Protein AF-A0A4Q4BTR7-F1 (afdb_monomer)

Radius of gyration: 21.04 Å; Cα contacts (8 Å, |Δi|>4): 379; chains: 1; bounding box: 42×64×50 Å

Nearest PDB structures (foldseek):
  7rhz-assembly1_B  TM=3.046E-01  e=3.857E+00  Punavirus P1
  2crx-assembly1_A-2  TM=2.991E-01  e=9.888E+00  Punavirus P1
  1pvq-assembly1_B-2  TM=2.287E-01  e=9.410E+00  Punavirus P1
  1pvr-assembly1_B-2  TM=1.768E-01  e=5.733E+00  Punavirus P1

Solvent-accessible surface area (backbone atoms only — not comparable to full-atom values): 15551 Å² total; per-residue (Å²): 134,84,68,54,57,69,52,47,48,49,51,56,72,68,44,83,88,54,55,86,41,67,66,56,50,34,61,45,65,26,43,19,54,40,12,67,51,55,74,67,55,58,86,94,55,86,78,44,72,78,36,70,79,35,52,77,84,46,85,62,68,42,81,38,34,46,47,57,45,37,63,44,49,78,64,52,83,46,36,66,43,31,44,40,44,49,52,54,47,40,31,32,76,26,35,86,41,66,69,46,44,53,49,62,52,49,26,68,74,34,97,55,40,38,58,29,44,30,53,52,47,50,40,37,70,71,67,48,52,59,48,57,54,48,40,22,37,72,76,43,91,37,49,45,56,70,58,47,60,53,54,50,24,44,52,47,19,53,58,34,43,87,50,75,94,60,101,52,69,62,40,54,62,51,39,43,37,34,23,33,14,52,45,44,74,59,66,82,72,51,46,64,57,51,45,51,49,33,52,51,33,43,54,38,10,63,77,68,74,52,57,42,63,31,41,44,51,30,35,40,71,47,53,37,81,55,55,60,29,70,67,78,92,79,80,85,86,79,86,80,80,87,70,52,68,68,60,53,54,50,49,47,54,50,11,57,77,68,77,42,53,55,67,63,38,52,52,48,55,54,50,55,52,68,76,48,73,80,131

Secondary structure (DSSP, 8-state):
----HHHHHHHHHHSTT---SHHHHHT-EEEE-HHHHHTTPPTTSPPPHHHHTPPTT----EEEEHHHHHHHHTT--SHHHHHHHHHHHHHHHTTT-HHHHHHHHGGGGSTTHHHHHHHHHHHHHTT--HHHHHHHHHHSTT--TT--HHHHHHHHHHHHTTSPP-SSPPP----HHHHHHTT--SS---HHHHHHHHHHHHHHHHHHTS-HHHHHHHHHHHTTSS-SS--SS-----------HHHHHHHHHHHHHTT--HHHHHHHHHHHHHHS---

Mean predicted aligned error: 10.92 Å

Sequence (279 aa):
MTTNVEEIVAAIRGGKGLPWSDEKVYEQKEHFFPATWRAKWPEGTPLAPYLRSAEAGSPARRDVTRREIFNAAEKVATPEDALDLYVLMCGWGAGFQGLTSYRCQRPLSDPGITTKLFDSYQAIRGGADPVDVYRDLQSGGFKIKYFGPAFFTKWIYFLGYELPDTTHPKPLILDSRVATTLGWKSWGWTPEEYRQYLCLAAEVAERLGVEPHVVEHALYALRGDVVIDEPEAGLRSIVVNGVPEEVRTQLERQAAAHGRTFEDYVLKVLIDATEQPSR

Foldseek 3Di:
DPQDLVLLLVLLVPDPPAQFAPVVQQADKFKFQLLLCLVPQDPPQDDAPVSVPHDHPDPDIDIAGLNNLLVLLVVDDFLNSLVNSLNSLQRGVQGPDPVSNVLSNVLSPFPCQSVLSVVLLCCQLVPHALLVSLQCCVPNDSPGPSCFNQSSLSSSQSRHQPPPDHPYQRREGDAQQLQLQQVHDRGDDHSVSSSVLSVSLCVSCVVSVHDSRSSRRSSNVCSNVHRRCNPPPDDDDDDDPDDPPVNLVVLCVVCVVVVHDSVVSVVVVVVVCVVDPDD

Structure (mmCIF, N/CA/C/O backbone):
data_AF-A0A4Q4BTR7-F1
#
_entry.id   AF-A0A4Q4BTR7-F1
#
loop_
_atom_site.group_PDB
_atom_site.id
_atom_site.type_symbol
_atom_site.label_atom_id
_atom_site.label_alt_id
_atom_site.label_comp_id
_atom_site.label_asym_id
_atom_site.label_entity_id
_atom_site.label_seq_id
_atom_site.pdbx_PDB_ins_code
_atom_site.Cartn_x
_atom_site.Cartn_y
_atom_site.Cartn_z
_atom_site.occupancy
_atom_site.B_iso_or_equiv
_atom_site.auth_seq_id
_atom_site.auth_comp_id
_atom_site.auth_asym_id
_atom_site.auth_atom_id
_atom_site.pdbx_PDB_model_num
ATOM 1 N N . MET A 1 1 ? 1.131 9.291 -21.648 1.00 45.88 1 MET A N 1
ATOM 2 C CA . MET A 1 1 ? 2.547 8.890 -21.589 1.00 45.88 1 MET A CA 1
ATOM 3 C C . MET A 1 1 ? 2.550 7.377 -21.570 1.00 45.88 1 MET A C 1
ATOM 5 O O . MET A 1 1 ? 1.870 6.802 -20.731 1.00 45.88 1 MET A O 1
ATOM 9 N N . THR A 1 2 ? 3.134 6.747 -22.583 1.00 53.97 2 THR A N 1
ATOM 10 C CA . THR A 1 2 ? 3.293 5.289 -22.649 1.00 53.97 2 THR A CA 1
ATOM 11 C C . THR A 1 2 ? 4.676 4.976 -22.114 1.00 53.97 2 THR A C 1
ATOM 13 O O . THR A 1 2 ? 5.642 5.044 -22.868 1.00 53.97 2 THR A O 1
ATOM 16 N N . THR A 1 3 ? 4.765 4.680 -20.820 1.00 68.12 3 THR A N 1
ATOM 17 C CA . THR A 1 3 ? 6.016 4.254 -20.194 1.00 68.12 3 THR A CA 1
ATOM 18 C C . THR A 1 3 ? 6.493 2.959 -20.854 1.00 68.12 3 THR A C 1
ATOM 20 O O . THR A 1 3 ? 5.732 1.995 -20.961 1.00 68.12 3 THR A O 1
ATOM 23 N N . ASN A 1 4 ? 7.734 2.946 -21.338 1.00 83.00 4 ASN A N 1
ATOM 24 C CA . ASN A 1 4 ? 8.277 1.857 -22.143 1.00 83.00 4 ASN A CA 1
ATOM 25 C C . ASN A 1 4 ? 8.730 0.678 -21.261 1.00 83.00 4 ASN A C 1
ATOM 27 O O . ASN A 1 4 ? 9.663 0.797 -20.467 1.00 83.00 4 ASN A O 1
ATOM 31 N N . VAL A 1 5 ? 8.089 -0.483 -21.426 1.00 89.62 5 VAL A N 1
ATOM 32 C CA . VAL A 1 5 ? 8.389 -1.729 -20.692 1.00 89.62 5 VAL A CA 1
ATOM 33 C C . VAL A 1 5 ? 9.867 -2.115 -20.793 1.00 89.62 5 VAL A C 1
ATOM 35 O O . VAL A 1 5 ? 10.467 -2.505 -19.792 1.00 89.62 5 VAL A O 1
ATOM 38 N N . GLU A 1 6 ? 10.479 -1.967 -21.970 1.00 89.38 6 GLU A N 1
ATOM 39 C CA . GLU A 1 6 ? 11.879 -2.352 -22.188 1.00 89.38 6 GLU A CA 1
ATOM 40 C C . GLU A 1 6 ? 12.854 -1.463 -21.406 1.00 89.38 6 GLU A C 1
ATOM 42 O O . GLU A 1 6 ? 13.869 -1.943 -20.896 1.00 89.38 6 GLU A O 1
ATOM 47 N N . GLU A 1 7 ? 12.530 -0.180 -21.241 1.00 89.56 7 GLU A N 1
ATOM 48 C CA . GLU A 1 7 ? 13.338 0.743 -20.441 1.00 89.56 7 GLU A CA 1
ATOM 49 C C . GLU A 1 7 ? 13.243 0.404 -18.950 1.00 89.56 7 GLU A C 1
ATOM 51 O O . GLU A 1 7 ? 14.261 0.415 -18.254 1.00 89.56 7 GLU A O 1
ATOM 56 N N . ILE A 1 8 ? 12.062 -0.006 -18.468 1.00 90.88 8 ILE A N 1
ATOM 57 C CA . ILE A 1 8 ? 11.901 -0.486 -17.088 1.00 90.88 8 ILE A CA 1
ATOM 58 C C . ILE A 1 8 ? 12.715 -1.759 -16.860 1.00 90.88 8 ILE A C 1
ATOM 60 O O . ILE A 1 8 ? 13.455 -1.863 -15.879 1.00 90.88 8 ILE A O 1
ATOM 64 N N . VAL A 1 9 ? 12.612 -2.724 -17.775 1.00 92.06 9 VAL A N 1
ATOM 65 C CA . VAL A 1 9 ? 13.374 -3.977 -17.721 1.00 92.06 9 VAL A CA 1
ATOM 66 C C . VAL A 1 9 ? 14.877 -3.690 -17.691 1.00 92.06 9 VAL A C 1
ATOM 68 O O . VAL A 1 9 ? 15.600 -4.276 -16.880 1.00 92.06 9 VAL A O 1
ATOM 71 N N . ALA A 1 10 ? 15.357 -2.773 -18.535 1.00 90.31 10 ALA A N 1
ATOM 72 C CA . ALA A 1 10 ? 16.758 -2.368 -18.564 1.00 90.31 10 ALA A CA 1
ATOM 73 C C . ALA A 1 10 ? 17.194 -1.692 -17.252 1.00 90.31 10 ALA A C 1
ATOM 75 O O . ALA A 1 10 ? 18.241 -2.052 -16.707 1.00 90.31 10 ALA A O 1
ATOM 76 N N . ALA A 1 11 ? 16.385 -0.777 -16.710 1.00 88.69 11 ALA A N 1
ATOM 77 C CA . ALA A 1 11 ? 16.659 -0.096 -15.444 1.00 88.69 11 ALA A CA 1
ATOM 78 C C . ALA A 1 11 ? 16.753 -1.084 -14.270 1.00 88.69 11 ALA A C 1
ATOM 80 O O . ALA A 1 11 ? 17.709 -1.039 -13.491 1.00 88.69 11 ALA A O 1
ATOM 81 N N . ILE A 1 12 ? 15.814 -2.032 -14.177 1.00 90.31 12 ILE A N 1
ATOM 82 C CA . ILE A 1 12 ? 15.818 -3.066 -13.136 1.00 90.31 12 ILE A CA 1
ATOM 83 C C . ILE A 1 12 ? 17.019 -4.010 -13.311 1.00 90.31 12 ILE A C 1
ATOM 85 O O . ILE A 1 12 ? 17.720 -4.295 -12.345 1.00 90.31 12 ILE A O 1
ATOM 89 N N . ARG A 1 13 ? 17.354 -4.450 -14.530 1.00 89.56 13 ARG A N 1
ATOM 90 C CA . ARG A 1 13 ? 18.559 -5.278 -14.761 1.00 89.56 13 ARG A CA 1
ATOM 91 C C . ARG A 1 13 ? 19.862 -4.549 -14.427 1.00 89.56 13 ARG A C 1
ATOM 93 O O . ARG A 1 13 ? 20.809 -5.179 -13.960 1.00 89.56 13 ARG A O 1
ATOM 100 N N . GLY A 1 14 ? 19.916 -3.239 -14.667 1.00 85.06 14 GLY A N 1
ATOM 101 C CA . GLY A 1 14 ? 21.076 -2.399 -14.366 1.00 85.06 14 GLY A CA 1
ATOM 102 C C . GLY A 1 14 ? 21.262 -2.097 -12.875 1.00 85.06 14 GLY A C 1
ATOM 103 O O . GLY A 1 14 ? 22.377 -1.787 -12.445 1.00 85.06 14 GLY A O 1
ATOM 104 N N . GLY A 1 15 ? 20.201 -2.204 -12.070 1.00 79.75 15 GLY A N 1
ATOM 105 C CA . GLY A 1 15 ? 20.239 -1.924 -10.639 1.00 79.75 15 GLY A CA 1
ATOM 106 C C . GLY A 1 15 ? 21.017 -2.977 -9.844 1.00 79.75 15 GLY A C 1
ATOM 107 O O . GLY A 1 15 ? 20.611 -4.133 -9.708 1.00 79.75 15 GLY A O 1
ATOM 108 N N . LYS A 1 16 ? 22.147 -2.575 -9.254 1.00 69.19 16 LYS A N 1
ATOM 109 C CA . LYS A 1 16 ? 22.949 -3.460 -8.396 1.00 69.19 16 LYS A CA 1
ATOM 110 C C . LYS A 1 16 ? 22.228 -3.738 -7.076 1.00 69.19 16 LYS A C 1
ATOM 112 O O . LYS A 1 16 ? 21.853 -2.815 -6.365 1.00 69.19 16 LYS A O 1
ATOM 117 N N . GLY A 1 17 ? 22.117 -5.015 -6.708 1.00 65.31 17 GLY A N 1
ATOM 118 C CA . GLY A 1 17 ? 21.614 -5.421 -5.390 1.00 65.31 17 GLY A CA 1
ATOM 119 C C . GLY A 1 17 ? 20.102 -5.279 -5.199 1.00 65.31 17 GLY A C 1
ATOM 120 O O . GLY A 1 17 ? 19.641 -5.356 -4.060 1.00 65.31 17 GLY A O 1
ATOM 121 N N . LEU A 1 18 ? 19.340 -5.107 -6.284 1.00 71.81 18 LEU A N 1
ATOM 122 C CA . LEU A 1 18 ? 17.882 -5.08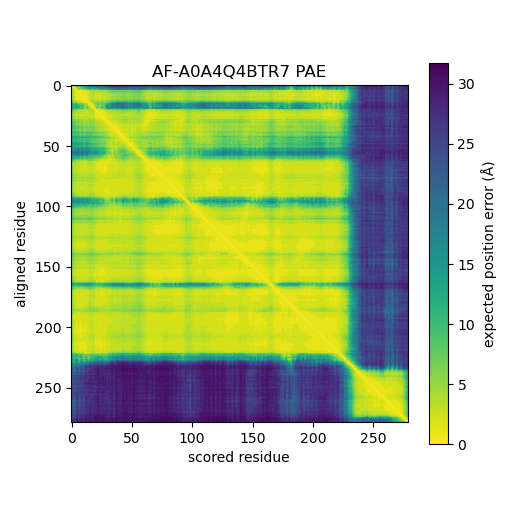1 -6.230 1.00 71.81 18 LEU A CA 1
ATOM 123 C C . LEU A 1 18 ? 17.305 -6.399 -5.669 1.00 71.81 18 LEU A C 1
ATOM 125 O O . LEU A 1 18 ? 17.960 -7.451 -5.698 1.00 71.81 18 LEU A O 1
ATOM 129 N N . PRO A 1 19 ? 16.104 -6.354 -5.077 1.00 68.75 19 PRO A N 1
ATOM 130 C CA . PRO A 1 19 ? 15.389 -7.553 -4.665 1.00 68.75 19 PRO A CA 1
ATOM 131 C C . PRO A 1 19 ? 15.011 -8.358 -5.915 1.00 68.75 19 PRO A C 1
ATOM 133 O O . PRO A 1 19 ? 14.358 -7.835 -6.806 1.00 68.75 19 PRO A O 1
ATOM 136 N N . TRP A 1 20 ? 15.442 -9.619 -5.977 1.00 81.62 20 TRP A N 1
ATOM 137 C CA . TRP A 1 20 ? 15.199 -10.527 -7.112 1.00 81.62 20 TRP A CA 1
ATOM 138 C C . TRP A 1 20 ? 14.388 -11.767 -6.715 1.00 81.62 20 TRP A C 1
ATOM 140 O O . TRP A 1 20 ? 14.316 -12.726 -7.473 1.00 81.62 20 TRP A O 1
ATOM 150 N N . SER A 1 21 ? 13.842 -11.794 -5.500 1.00 88.69 21 SER A N 1
ATOM 151 C CA . SER A 1 21 ? 13.080 -12.934 -5.000 1.00 88.69 21 SER A CA 1
ATOM 152 C C . SER A 1 21 ? 11.953 -12.482 -4.092 1.00 88.69 21 SER A C 1
ATOM 154 O O . SER A 1 21 ? 12.093 -11.481 -3.382 1.00 88.69 21 SER A O 1
ATOM 156 N N . ASP A 1 22 ? 10.888 -13.277 -4.060 1.00 93.06 22 ASP A N 1
ATOM 157 C CA . ASP A 1 22 ? 9.742 -13.058 -3.179 1.00 93.06 22 ASP A CA 1
ATOM 158 C C . ASP A 1 22 ? 10.177 -12.978 -1.721 1.00 93.06 22 ASP A C 1
ATOM 160 O O . ASP A 1 22 ? 9.765 -12.087 -0.987 1.00 93.06 22 ASP A O 1
ATOM 164 N N . GLU A 1 23 ? 11.108 -13.844 -1.310 1.00 94.12 23 GLU A N 1
ATOM 165 C CA . GLU A 1 23 ? 11.617 -13.860 0.062 1.00 94.12 23 GLU A CA 1
ATOM 166 C C . GLU A 1 23 ? 12.178 -12.493 0.479 1.00 94.12 23 GLU A C 1
ATOM 168 O O . GLU A 1 23 ? 11.828 -11.970 1.534 1.00 94.12 23 GLU A O 1
ATOM 173 N N . LYS A 1 24 ? 12.961 -11.840 -0.390 1.00 91.62 24 LYS A N 1
ATOM 174 C CA . LYS A 1 24 ? 13.495 -10.501 -0.101 1.00 91.62 24 LYS A CA 1
ATOM 175 C C . LYS A 1 24 ? 12.408 -9.434 -0.036 1.00 91.62 24 LYS A C 1
ATOM 177 O O . LYS A 1 24 ? 12.557 -8.456 0.696 1.00 91.62 24 LYS A O 1
ATOM 182 N N . VAL A 1 25 ? 11.350 -9.576 -0.832 1.00 95.31 25 VAL A N 1
ATOM 183 C CA . VAL A 1 25 ? 10.186 -8.686 -0.785 1.00 95.31 25 VAL A CA 1
ATOM 184 C C . VAL A 1 25 ? 9.464 -8.876 0.549 1.00 95.31 25 VAL A C 1
ATOM 186 O O . VAL A 1 25 ? 9.232 -7.894 1.253 1.00 95.31 25 VAL A O 1
ATOM 189 N N . TYR A 1 26 ? 9.185 -10.116 0.945 1.00 96.44 26 TYR A N 1
ATOM 190 C CA . TYR A 1 26 ? 8.518 -10.462 2.200 1.00 96.44 26 TYR A CA 1
ATOM 191 C C . TYR A 1 26 ? 9.291 -10.036 3.452 1.00 96.44 26 TYR A C 1
ATOM 193 O O . TYR A 1 26 ? 8.684 -9.609 4.441 1.00 96.44 26 TYR A O 1
ATOM 201 N N . GLU A 1 27 ? 10.618 -10.114 3.408 1.00 94.62 27 GLU A N 1
ATOM 202 C CA . GLU A 1 27 ? 11.514 -9.689 4.484 1.00 94.62 27 GLU A CA 1
ATOM 203 C C . GLU A 1 27 ? 11.746 -8.172 4.529 1.00 94.62 27 GLU A C 1
ATOM 205 O O . GLU A 1 27 ? 12.408 -7.692 5.456 1.00 94.62 27 GLU A O 1
ATOM 210 N N . GLN A 1 28 ? 11.201 -7.391 3.580 1.00 92.44 28 GLN A N 1
ATOM 211 C CA . GLN A 1 28 ? 11.331 -5.936 3.622 1.00 92.44 28 GLN A CA 1
ATOM 212 C C . GLN A 1 28 ? 10.773 -5.406 4.944 1.00 92.44 28 GLN A C 1
ATOM 214 O O . GLN A 1 28 ? 9.569 -5.470 5.218 1.00 92.44 28 GLN A O 1
ATOM 219 N N . LYS A 1 29 ? 11.680 -4.841 5.741 1.00 91.00 29 LYS A N 1
ATOM 220 C CA . LYS A 1 29 ? 11.407 -4.346 7.083 1.00 91.00 29 LYS A CA 1
ATOM 221 C C . LYS A 1 29 ? 11.438 -2.833 7.154 1.00 91.00 29 LYS A C 1
ATOM 223 O O . LYS A 1 29 ? 12.274 -2.194 6.519 1.00 91.00 29 LYS A O 1
ATOM 228 N N . GLU A 1 30 ? 10.582 -2.292 8.002 1.00 89.94 30 GLU A N 1
ATOM 229 C CA . GLU A 1 30 ? 10.564 -0.878 8.363 1.00 89.94 30 GLU A CA 1
ATOM 230 C C . GLU A 1 30 ? 10.402 -0.735 9.881 1.00 89.94 30 GLU A C 1
ATOM 232 O O . GLU A 1 30 ? 9.930 -1.646 10.572 1.00 89.94 30 GLU A O 1
ATOM 237 N N . HIS A 1 31 ? 10.836 0.408 10.411 1.00 87.44 31 HIS A N 1
ATOM 238 C CA . HIS A 1 31 ? 10.776 0.691 11.843 1.00 87.44 31 HIS A CA 1
ATOM 239 C C . HIS A 1 31 ? 9.450 1.345 12.221 1.00 87.44 31 HIS A C 1
ATOM 241 O O . HIS A 1 31 ? 9.136 2.446 11.772 1.00 87.44 31 HIS A O 1
ATOM 247 N N . PHE A 1 32 ? 8.733 0.706 13.135 1.00 86.25 32 PHE A N 1
ATOM 248 C CA . PHE A 1 32 ? 7.513 1.205 13.744 1.00 86.25 32 PHE A CA 1
ATOM 249 C C . PHE A 1 32 ? 7.781 1.699 15.170 1.00 86.25 32 PHE A C 1
ATOM 251 O O . PHE A 1 32 ? 8.524 1.073 15.926 1.00 86.25 32 PHE A O 1
ATOM 258 N N . PHE A 1 33 ? 7.141 2.801 15.567 1.00 87.12 33 PHE A N 1
ATOM 259 C CA . PHE A 1 33 ? 7.258 3.396 16.904 1.00 87.12 33 PHE A CA 1
ATOM 260 C C . PHE A 1 33 ? 5.893 3.392 17.620 1.00 87.12 33 PHE A C 1
ATOM 262 O O . PHE A 1 33 ? 5.159 4.387 17.562 1.00 87.12 33 PHE A O 1
ATOM 269 N N . PRO A 1 34 ? 5.531 2.287 18.305 1.00 87.94 34 PRO A N 1
ATOM 270 C CA . PRO A 1 34 ? 4.233 2.123 18.966 1.00 87.94 34 PRO A CA 1
ATOM 271 C C . PRO A 1 34 ? 3.881 3.236 19.965 1.00 87.94 34 PRO A C 1
ATOM 273 O O . PRO A 1 34 ? 2.741 3.700 20.012 1.00 87.94 34 PRO A O 1
ATOM 276 N N . ALA A 1 35 ? 4.859 3.714 20.741 1.00 85.69 35 ALA A N 1
ATOM 277 C CA . ALA A 1 35 ? 4.644 4.745 21.757 1.00 85.69 35 ALA A CA 1
ATOM 278 C C . ALA A 1 35 ? 4.133 6.067 21.156 1.00 85.69 35 ALA A C 1
ATOM 280 O O . ALA A 1 35 ? 3.267 6.726 21.734 1.00 85.69 35 ALA A O 1
ATOM 281 N N . THR A 1 36 ? 4.623 6.434 19.965 1.00 83.88 36 THR A N 1
ATOM 282 C CA . THR A 1 36 ? 4.202 7.646 19.247 1.00 83.88 36 THR A CA 1
ATOM 283 C C . THR A 1 36 ? 2.751 7.564 18.782 1.00 83.88 36 THR A C 1
ATOM 285 O O . THR A 1 36 ? 2.056 8.577 18.764 1.00 83.88 36 THR A O 1
ATOM 288 N N . TRP A 1 37 ? 2.288 6.369 18.416 1.00 87.44 37 TRP A N 1
ATOM 289 C CA . TRP A 1 37 ? 0.897 6.127 18.039 1.00 87.44 37 TRP A CA 1
ATOM 290 C C . TRP A 1 37 ? -0.023 6.151 19.252 1.00 87.44 37 TRP A C 1
ATOM 292 O O . TRP A 1 37 ? -1.045 6.832 19.231 1.00 87.44 37 TRP A O 1
ATOM 302 N N . ARG A 1 38 ? 0.378 5.488 20.342 1.00 88.06 38 ARG A N 1
ATOM 303 C CA . ARG A 1 38 ? -0.395 5.471 21.587 1.00 88.06 38 ARG A CA 1
ATOM 304 C C . ARG A 1 38 ? -0.622 6.874 22.156 1.00 88.06 38 ARG A C 1
ATOM 306 O O . ARG A 1 38 ? -1.722 7.174 22.601 1.00 88.06 38 ARG A O 1
ATOM 313 N N . ALA A 1 39 ? 0.395 7.737 22.127 1.00 84.50 39 ALA A N 1
ATOM 314 C CA . ALA A 1 39 ? 0.319 9.086 22.695 1.00 84.50 39 ALA A CA 1
ATOM 315 C C . ALA A 1 39 ? -0.725 9.997 22.022 1.00 84.50 39 ALA A C 1
ATOM 317 O O . ALA A 1 39 ? -1.158 10.976 22.623 1.00 84.50 39 ALA A O 1
ATOM 318 N N . LYS A 1 40 ? -1.107 9.699 20.776 1.00 82.25 40 LYS A N 1
ATOM 319 C CA . LYS A 1 40 ? -2.068 10.475 19.978 1.00 82.25 40 LYS A CA 1
ATOM 320 C C . LYS A 1 40 ? -3.294 9.648 19.590 1.00 82.25 40 LYS A C 1
ATOM 322 O O . LYS A 1 40 ? -3.999 9.997 18.645 1.00 82.25 40 LYS A O 1
ATOM 327 N N . TRP A 1 41 ? -3.515 8.534 20.285 1.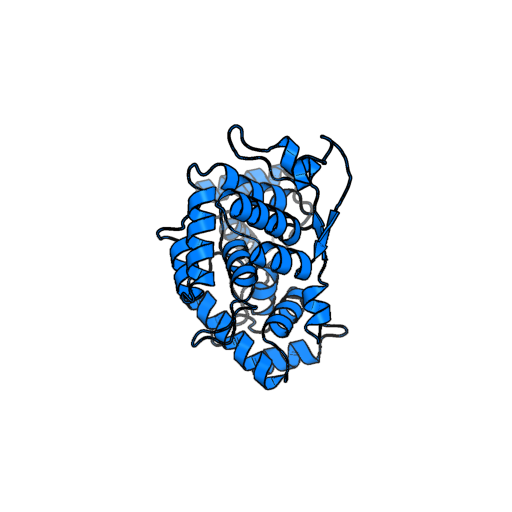00 88.12 41 TRP A N 1
ATOM 328 C CA . TRP A 1 41 ? -4.605 7.624 19.983 1.00 88.12 41 TRP A CA 1
ATOM 329 C C . TRP A 1 41 ? -5.956 8.308 20.243 1.00 88.12 41 TRP A C 1
ATOM 331 O O . TRP A 1 41 ? -6.126 8.873 21.327 1.00 88.12 41 TRP A O 1
ATOM 341 N N . PRO A 1 42 ? -6.907 8.297 19.292 1.00 86.75 42 PRO A N 1
ATOM 342 C CA . PRO A 1 42 ? -8.189 8.958 19.498 1.00 86.75 42 PRO A CA 1
ATOM 343 C C . PRO A 1 42 ? -8.998 8.312 20.624 1.00 86.75 42 PRO A C 1
ATOM 345 O O . PRO A 1 42 ? -9.058 7.087 20.758 1.00 86.75 42 PRO A O 1
ATOM 348 N N . GLU A 1 43 ? -9.660 9.150 21.419 1.00 84.56 43 GLU A N 1
ATOM 349 C CA . GLU A 1 43 ? -10.592 8.692 22.444 1.00 84.56 43 GLU A CA 1
ATOM 350 C C . GLU A 1 43 ? -11.750 7.901 21.812 1.00 84.56 43 GLU A C 1
ATOM 352 O O . GLU A 1 43 ? -12.196 8.198 20.704 1.00 84.56 43 GLU A O 1
ATOM 357 N N . GLY A 1 44 ? -12.212 6.853 22.498 1.00 82.56 44 GLY A N 1
ATOM 358 C CA . GLY A 1 44 ? -13.309 6.001 22.024 1.00 82.56 44 GLY A CA 1
ATOM 359 C C . GLY A 1 44 ? -12.944 5.016 20.906 1.00 82.56 44 GLY A C 1
ATOM 360 O O . GLY A 1 44 ? -13.772 4.180 20.560 1.00 82.56 44 GLY A O 1
ATOM 361 N N . THR A 1 45 ? -11.718 5.053 20.371 1.00 84.25 45 THR A N 1
ATOM 362 C CA . THR A 1 45 ? -11.254 4.081 19.366 1.00 84.25 45 THR A CA 1
ATOM 363 C C . THR A 1 45 ? -10.610 2.864 20.047 1.00 84.25 45 THR A C 1
ATOM 365 O O . THR A 1 45 ? -9.714 3.057 20.879 1.00 84.25 45 THR A O 1
ATOM 368 N N . PRO A 1 46 ? -10.993 1.614 19.705 1.00 86.00 46 PRO A N 1
ATOM 369 C CA . PRO A 1 46 ? -10.384 0.409 20.269 1.00 86.00 46 PRO A CA 1
ATOM 370 C C . PRO A 1 46 ? -8.858 0.418 20.139 1.00 86.00 46 PRO A C 1
ATOM 372 O O . PRO A 1 46 ? -8.325 0.578 19.048 1.00 86.00 46 PRO A O 1
ATOM 375 N N . LEU A 1 47 ? -8.137 0.279 21.256 1.00 86.19 47 LEU A N 1
ATOM 376 C CA . LEU A 1 47 ? -6.673 0.317 21.243 1.00 86.19 47 LEU A CA 1
ATOM 377 C C . LEU A 1 47 ? -6.093 -1.019 20.764 1.00 86.19 47 LEU A C 1
ATOM 379 O O . LEU A 1 47 ? -6.300 -2.051 21.421 1.00 86.19 47 LEU A O 1
ATOM 383 N N . ALA A 1 48 ? -5.290 -0.952 19.701 1.00 82.81 48 ALA A N 1
ATOM 384 C CA . ALA A 1 48 ? -4.629 -2.110 19.115 1.00 82.81 48 ALA A CA 1
ATOM 385 C C . ALA A 1 48 ? -3.744 -2.862 20.132 1.00 82.81 48 ALA A C 1
ATOM 387 O O . ALA A 1 48 ? -2.997 -2.218 20.883 1.00 82.81 48 ALA A O 1
ATOM 388 N N . PRO A 1 49 ? -3.765 -4.211 20.182 1.00 82.81 49 PRO A N 1
ATOM 389 C CA . PRO A 1 49 ? -3.054 -5.006 21.183 1.00 82.81 49 PRO A CA 1
ATOM 390 C C . PRO A 1 49 ? -1.563 -4.680 21.304 1.00 82.81 49 PRO A C 1
ATOM 392 O O . PRO A 1 49 ? -1.064 -4.493 22.411 1.00 82.81 49 PRO A O 1
ATOM 395 N N . TYR A 1 50 ? -0.848 -4.517 20.190 1.00 78.06 50 TYR A N 1
ATOM 396 C CA . TYR A 1 50 ? 0.590 -4.212 20.209 1.00 78.06 50 TYR A CA 1
ATOM 397 C C . TYR A 1 50 ? 0.913 -2.751 20.576 1.00 78.06 50 TYR A C 1
ATOM 399 O O . TYR A 1 50 ? 2.077 -2.415 20.790 1.00 78.06 50 TYR A O 1
ATOM 407 N N . LEU A 1 51 ? -0.091 -1.872 20.679 1.00 84.31 51 LEU A N 1
ATOM 408 C CA . LEU A 1 51 ? 0.062 -0.552 21.297 1.00 84.31 51 LEU A CA 1
ATOM 409 C C . LEU A 1 51 ? -0.118 -0.615 22.822 1.00 84.31 51 LEU A C 1
ATOM 411 O O . LEU A 1 51 ? 0.365 0.268 23.534 1.00 84.31 51 LEU A O 1
ATOM 415 N N . ARG A 1 52 ? -0.779 -1.655 23.357 1.00 81.69 52 ARG A N 1
ATOM 416 C CA . ARG A 1 52 ? -1.033 -1.798 24.805 1.00 81.69 52 ARG A CA 1
ATOM 417 C C . ARG A 1 52 ? 0.245 -2.014 25.603 1.00 81.69 52 ARG A C 1
ATOM 419 O O . ARG A 1 52 ? 0.342 -1.504 26.717 1.00 81.69 52 ARG A O 1
ATOM 426 N N . SER A 1 53 ? 1.217 -2.705 25.018 1.00 75.44 53 SER A N 1
ATOM 427 C CA . SER A 1 53 ? 2.546 -2.918 25.596 1.00 75.44 53 SER A CA 1
ATOM 428 C C . SER A 1 53 ? 3.494 -1.731 25.401 1.00 75.44 53 SER A C 1
ATOM 430 O O . SER A 1 53 ? 4.600 -1.749 25.929 1.00 75.44 53 SER A O 1
ATOM 432 N N . ALA A 1 54 ? 3.099 -0.709 24.635 1.00 81.62 54 ALA A N 1
ATOM 433 C CA . ALA A 1 54 ? 3.933 0.457 24.393 1.00 81.62 54 ALA A CA 1
ATOM 434 C C . ALA A 1 54 ? 3.842 1.444 25.560 1.00 81.62 54 ALA A C 1
ATOM 436 O O . ALA A 1 54 ? 2.778 2.014 25.823 1.00 81.62 54 ALA A O 1
ATOM 437 N N . GLU A 1 55 ? 4.966 1.675 26.229 1.00 77.00 55 GLU A N 1
ATOM 438 C CA . GLU A 1 55 ? 5.084 2.720 27.241 1.00 77.00 55 GLU A CA 1
ATOM 439 C C . GLU A 1 55 ? 5.096 4.104 26.583 1.00 77.00 55 GLU A C 1
ATOM 441 O O . GLU A 1 55 ? 5.799 4.343 25.596 1.00 77.00 55 GLU A O 1
ATOM 446 N N . ALA A 1 56 ? 4.304 5.033 27.121 1.00 70.00 56 ALA A N 1
ATOM 447 C CA . ALA A 1 56 ? 4.245 6.397 26.612 1.00 70.00 56 ALA A CA 1
ATOM 448 C C . ALA A 1 56 ? 5.622 7.075 26.726 1.00 70.00 56 ALA A C 1
ATOM 450 O O . ALA A 1 56 ? 6.263 7.023 27.771 1.00 70.00 56 ALA A O 1
ATOM 451 N N . GLY A 1 57 ? 6.078 7.711 25.643 1.00 68.44 57 GLY A N 1
ATOM 452 C CA . GLY A 1 57 ? 7.393 8.363 25.590 1.00 68.44 57 GLY A CA 1
ATOM 453 C C . GLY A 1 57 ? 8.582 7.418 25.370 1.00 68.44 57 GLY A C 1
ATOM 454 O O . GLY A 1 57 ? 9.708 7.898 25.257 1.00 68.44 57 GLY A O 1
ATOM 455 N N . SER A 1 58 ? 8.360 6.104 25.260 1.00 77.12 58 SER A N 1
ATOM 456 C CA . SER A 1 58 ? 9.436 5.149 24.982 1.00 77.12 58 SER A CA 1
ATOM 457 C C . SER A 1 58 ? 10.000 5.315 23.561 1.00 77.12 58 SER A C 1
ATOM 459 O O . SER A 1 58 ? 9.225 5.400 22.604 1.00 77.12 58 SER A O 1
ATOM 461 N N . PRO A 1 59 ? 11.337 5.301 23.379 1.00 72.94 59 PRO A N 1
ATOM 462 C CA . PRO A 1 59 ? 11.968 5.281 22.061 1.00 72.94 59 PRO A CA 1
ATOM 463 C C . PRO A 1 59 ? 11.984 3.875 21.436 1.00 72.94 59 PRO A C 1
ATOM 465 O O . PRO A 1 59 ? 12.588 3.686 20.379 1.00 72.94 59 PRO A O 1
ATOM 468 N N . ALA A 1 60 ? 11.379 2.875 22.092 1.00 79.62 60 ALA A N 1
ATOM 469 C CA . ALA A 1 60 ? 11.382 1.497 21.627 1.00 79.62 60 ALA A CA 1
ATOM 470 C C . ALA A 1 60 ? 10.771 1.391 20.223 1.00 79.62 60 ALA A C 1
ATOM 472 O O . ALA A 1 60 ? 9.594 1.690 19.999 1.00 79.62 60 ALA A O 1
ATOM 473 N N . ARG A 1 61 ? 11.604 0.941 19.283 1.00 83.50 61 ARG A N 1
ATOM 47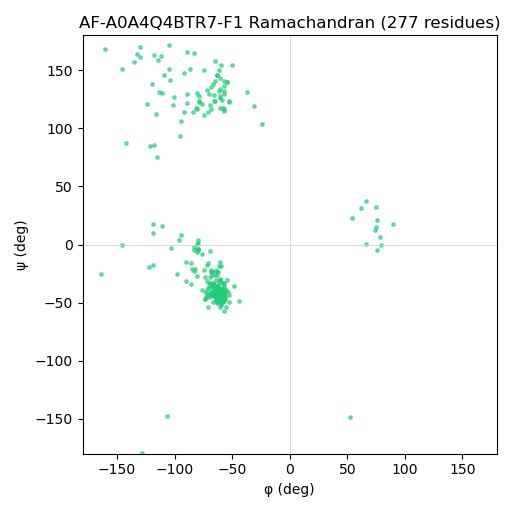4 C CA . ARG A 1 61 ? 11.196 0.608 17.921 1.00 83.50 61 ARG A CA 1
ATOM 475 C C . ARG A 1 61 ? 10.833 -0.867 17.825 1.00 83.50 61 ARG A C 1
ATOM 477 O O . ARG A 1 61 ? 11.448 -1.710 18.477 1.00 83.50 61 ARG A O 1
ATOM 484 N N . ARG A 1 62 ? 9.874 -1.163 16.960 1.00 86.25 62 ARG A N 1
ATOM 485 C CA . ARG A 1 62 ? 9.526 -2.505 16.513 1.00 86.25 62 ARG A CA 1
ATOM 486 C C . ARG A 1 62 ? 9.862 -2.613 15.034 1.00 86.25 62 ARG A C 1
ATOM 488 O O . ARG A 1 62 ? 9.467 -1.746 14.262 1.00 86.25 62 ARG A O 1
ATOM 495 N N . ASP A 1 63 ? 10.551 -3.673 14.648 1.00 8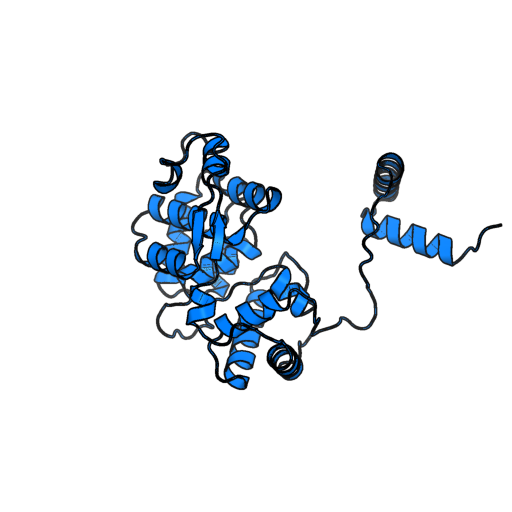9.94 63 ASP A N 1
ATOM 496 C CA . ASP A 1 63 ? 10.688 -4.013 13.235 1.00 89.94 63 ASP A CA 1
ATOM 497 C C . ASP A 1 63 ? 9.417 -4.740 12.795 1.00 89.94 63 ASP A C 1
ATOM 499 O O . ASP A 1 63 ? 8.966 -5.662 13.474 1.00 89.94 63 ASP A O 1
ATOM 503 N N . VAL A 1 64 ? 8.834 -4.293 11.686 1.00 92.06 64 VAL A N 1
ATOM 504 C CA . VAL A 1 64 ? 7.674 -4.926 11.046 1.00 92.06 64 VAL A CA 1
ATOM 505 C C . VAL A 1 64 ? 8.096 -5.327 9.641 1.00 92.06 64 VAL A C 1
ATOM 507 O O . VAL A 1 64 ? 8.788 -4.553 8.979 1.00 92.06 64 VAL A O 1
ATOM 510 N N . THR A 1 65 ? 7.710 -6.515 9.183 1.00 95.56 65 THR A N 1
ATOM 511 C CA . THR A 1 65 ? 7.981 -6.997 7.816 1.00 95.56 65 THR A CA 1
ATOM 512 C C . THR A 1 65 ? 6.699 -7.099 6.998 1.00 95.56 65 THR A C 1
ATOM 514 O O . THR A 1 65 ? 5.605 -7.180 7.560 1.00 95.56 65 THR A O 1
ATOM 517 N N . ARG A 1 66 ? 6.815 -7.164 5.665 1.00 97.38 66 ARG A N 1
ATOM 518 C CA . ARG A 1 66 ? 5.660 -7.467 4.801 1.00 97.38 66 ARG A CA 1
ATOM 519 C C . ARG A 1 66 ? 5.015 -8.804 5.167 1.00 97.38 66 ARG A C 1
ATOM 521 O O . ARG A 1 66 ? 3.795 -8.869 5.282 1.00 97.38 66 ARG A O 1
ATOM 528 N N . ARG A 1 67 ? 5.827 -9.838 5.425 1.00 97.88 67 ARG A N 1
ATOM 529 C CA . ARG A 1 67 ? 5.348 -11.164 5.857 1.00 97.88 67 ARG A CA 1
ATOM 530 C C . ARG A 1 67 ? 4.494 -11.094 7.119 1.00 97.88 67 ARG A C 1
ATOM 532 O O . ARG A 1 67 ? 3.493 -11.792 7.225 1.00 97.88 67 ARG A O 1
ATOM 539 N N . GLU A 1 68 ? 4.877 -10.260 8.083 1.00 96.94 68 GLU A N 1
ATOM 540 C CA . GLU A 1 68 ? 4.086 -10.074 9.299 1.00 96.94 68 GLU A CA 1
ATOM 541 C C . GLU A 1 68 ? 2.700 -9.490 8.996 1.00 96.94 68 GLU A C 1
ATOM 543 O O . GLU A 1 68 ? 1.710 -9.946 9.563 1.00 96.94 68 GLU A O 1
ATOM 548 N N . ILE A 1 69 ? 2.622 -8.523 8.080 1.00 97.81 69 ILE A N 1
ATOM 549 C CA . ILE A 1 69 ? 1.362 -7.873 7.703 1.00 97.81 69 ILE A CA 1
ATOM 550 C C . ILE A 1 69 ? 0.464 -8.839 6.925 1.00 97.81 69 ILE A C 1
ATOM 552 O O . ILE A 1 69 ? -0.720 -8.919 7.236 1.00 97.81 69 ILE A O 1
ATOM 556 N N . PHE A 1 70 ? 1.011 -9.624 5.992 1.00 98.31 70 PHE A N 1
ATOM 557 C CA . PHE A 1 70 ? 0.260 -10.695 5.322 1.00 98.31 70 PHE A CA 1
ATOM 558 C C . PHE A 1 70 ? -0.295 -11.713 6.328 1.00 98.31 70 PHE A C 1
ATOM 560 O O . PHE A 1 70 ? -1.496 -11.970 6.364 1.00 98.31 70 PHE A O 1
ATOM 567 N N . ASN A 1 71 ? 0.541 -12.191 7.255 1.00 97.75 71 ASN A N 1
ATOM 568 C CA . ASN A 1 71 ? 0.104 -13.093 8.325 1.00 97.75 71 ASN A CA 1
ATOM 569 C C . ASN A 1 71 ? -0.971 -12.483 9.243 1.00 97.75 71 ASN A C 1
ATOM 571 O O . ASN A 1 71 ? -1.741 -13.225 9.857 1.00 97.75 71 ASN A O 1
ATOM 575 N N . ALA A 1 72 ? -0.981 -11.159 9.415 1.00 97.06 72 ALA A N 1
ATOM 576 C CA . ALA A 1 72 ? -2.020 -10.454 10.156 1.00 97.06 72 ALA A CA 1
ATOM 577 C C . ALA A 1 72 ? -3.308 -10.327 9.328 1.00 97.06 72 ALA A C 1
ATOM 579 O O . ALA A 1 72 ? -4.389 -10.522 9.879 1.00 97.06 72 ALA A O 1
ATOM 580 N N . ALA A 1 73 ? -3.201 -10.077 8.019 1.00 98.06 73 ALA A N 1
ATOM 581 C CA . ALA A 1 73 ? -4.338 -9.993 7.108 1.00 98.06 73 ALA A CA 1
ATOM 582 C C . ALA A 1 73 ? -5.142 -11.298 7.064 1.00 98.06 73 ALA A C 1
ATOM 584 O O . ALA A 1 73 ? -6.365 -11.254 7.128 1.00 98.06 73 ALA A O 1
ATOM 585 N N . GLU A 1 74 ? -4.473 -12.454 7.087 1.00 97.62 74 GLU A N 1
ATOM 586 C CA . GLU A 1 74 ? -5.124 -13.774 7.151 1.00 97.62 74 GLU A CA 1
ATOM 587 C C . GLU A 1 74 ? -5.969 -14.007 8.416 1.00 97.62 74 GLU A C 1
ATOM 589 O O . GLU A 1 74 ? -6.808 -14.905 8.455 1.00 97.62 74 GLU A O 1
ATOM 594 N N . LYS A 1 75 ? -5.748 -13.222 9.475 1.00 96.88 75 LYS A N 1
ATOM 595 C CA . LYS A 1 75 ? -6.389 -13.408 10.785 1.00 96.88 75 LYS A CA 1
ATOM 596 C C . LYS A 1 75 ? -7.522 -12.424 11.051 1.00 96.88 75 LYS A C 1
ATOM 598 O O . LYS A 1 75 ? -8.145 -12.514 12.105 1.00 96.88 75 LYS A O 1
ATOM 603 N N . VAL A 1 76 ? -7.781 -11.491 10.137 1.00 97.75 76 VAL A N 1
ATOM 604 C CA . VAL A 1 76 ? -8.832 -10.489 10.318 1.00 97.75 76 VAL A CA 1
ATOM 605 C C . VAL A 1 76 ? -10.201 -11.166 10.272 1.00 97.75 76 VAL A C 1
ATOM 607 O O . VAL A 1 76 ? -10.603 -11.717 9.244 1.00 97.75 76 VAL A O 1
ATOM 610 N N . ALA A 1 77 ? -10.923 -11.095 11.392 1.00 97.50 77 ALA A N 1
ATOM 611 C CA . ALA A 1 77 ? -12.273 -11.634 11.543 1.00 97.50 77 ALA A CA 1
ATOM 612 C C . ALA A 1 77 ? -13.296 -10.563 11.954 1.00 97.50 77 ALA A C 1
ATOM 614 O O . ALA A 1 77 ? -14.497 -10.759 11.768 1.00 97.50 77 ALA A O 1
ATOM 615 N N . THR A 1 78 ? -12.832 -9.436 12.497 1.00 97.44 78 THR A N 1
ATOM 616 C CA . THR A 1 78 ? -13.669 -8.365 13.047 1.00 97.44 78 THR A CA 1
ATOM 617 C C . THR A 1 78 ? -13.240 -6.976 12.556 1.00 97.44 78 THR A C 1
ATOM 619 O O . THR A 1 78 ? -12.116 -6.808 12.064 1.00 97.44 78 THR A O 1
ATOM 622 N N . PRO A 1 79 ? -14.099 -5.948 12.705 1.00 97.00 79 PRO A N 1
ATOM 623 C CA . PRO A 1 79 ? -13.720 -4.563 12.431 1.00 97.00 79 PRO A CA 1
ATOM 624 C C . PRO A 1 79 ? -12.528 -4.057 13.247 1.00 97.00 79 PRO A C 1
ATOM 626 O O . PRO A 1 79 ? -11.729 -3.261 12.749 1.00 97.00 79 PRO A O 1
ATOM 629 N N . GLU A 1 80 ? -12.381 -4.526 14.482 1.00 95.50 80 GLU A N 1
ATOM 630 C CA . GLU A 1 80 ? -11.236 -4.230 15.336 1.00 95.50 80 GLU A CA 1
ATOM 631 C C . GLU A 1 80 ? -9.945 -4.843 14.777 1.00 95.50 80 GLU A C 1
ATOM 633 O O . GLU A 1 80 ? -8.931 -4.150 14.709 1.00 95.50 80 GLU A O 1
ATOM 638 N N . ASP A 1 81 ? -9.986 -6.085 14.281 1.00 96.75 81 ASP A N 1
ATOM 639 C CA . ASP A 1 81 ? -8.814 -6.708 13.652 1.00 96.75 81 ASP A CA 1
ATOM 640 C C . ASP A 1 81 ? -8.390 -5.959 12.378 1.00 96.75 81 ASP A C 1
ATOM 642 O O . ASP A 1 81 ? -7.199 -5.823 12.094 1.00 96.75 81 ASP A O 1
ATOM 646 N N . ALA A 1 82 ? -9.349 -5.439 11.601 1.00 97.56 82 ALA A N 1
ATOM 647 C CA . ALA A 1 82 ? -9.047 -4.630 10.420 1.00 97.56 82 ALA A CA 1
ATOM 648 C C . ALA A 1 82 ? -8.376 -3.298 10.794 1.00 97.56 82 ALA A C 1
ATOM 650 O O . ALA A 1 82 ? -7.456 -2.848 10.106 1.00 97.56 82 ALA A O 1
ATOM 651 N N . LEU A 1 83 ? -8.793 -2.679 11.903 1.00 96.06 83 LEU A N 1
ATOM 652 C CA . LEU A 1 83 ? -8.126 -1.498 12.447 1.00 96.06 83 LEU A CA 1
ATOM 653 C C . LEU A 1 83 ? -6.696 -1.815 12.903 1.00 96.06 83 LEU A C 1
ATOM 655 O O . LEU A 1 83 ? -5.776 -1.044 12.615 1.00 96.06 83 LEU A O 1
ATOM 659 N N . ASP A 1 84 ? -6.497 -2.952 13.565 1.00 95.19 84 ASP A N 1
ATOM 660 C CA . ASP A 1 84 ? -5.173 -3.428 13.964 1.00 95.19 84 ASP A CA 1
ATOM 661 C C . ASP A 1 84 ? -4.287 -3.669 12.735 1.00 95.19 84 ASP A C 1
ATOM 663 O O . ASP A 1 84 ? -3.160 -3.179 12.657 1.00 95.19 84 ASP A O 1
ATOM 667 N N . LEU A 1 85 ? -4.800 -4.335 11.702 1.00 97.12 85 LEU A N 1
ATOM 668 C CA . LEU A 1 85 ? -4.060 -4.512 10.455 1.00 97.12 85 LEU A CA 1
ATOM 669 C C . LEU A 1 85 ? -3.675 -3.164 9.827 1.00 97.12 85 LEU A C 1
ATOM 671 O O . LEU A 1 85 ? -2.532 -2.987 9.399 1.00 97.12 85 LEU A O 1
ATOM 675 N N . TYR A 1 86 ? -4.599 -2.199 9.803 1.00 96.50 86 TYR A N 1
ATOM 676 C CA . TYR A 1 86 ? -4.348 -0.867 9.252 1.00 96.50 86 TYR A CA 1
ATOM 677 C C . TYR A 1 86 ? -3.198 -0.171 9.982 1.00 96.50 86 TYR A C 1
ATOM 679 O O . TYR A 1 86 ? -2.283 0.362 9.351 1.00 96.50 86 TYR A O 1
ATOM 687 N N . VAL A 1 87 ? -3.202 -0.199 11.313 1.00 93.88 87 VAL A N 1
ATOM 688 C CA . VAL A 1 87 ? -2.151 0.429 12.117 1.00 93.88 87 VAL A CA 1
ATOM 689 C C . VAL A 1 87 ? -0.812 -0.288 11.927 1.00 93.88 87 VAL A C 1
ATOM 691 O O . VAL A 1 87 ? 0.211 0.390 11.828 1.00 93.88 87 VAL A O 1
ATOM 694 N N . LEU A 1 88 ? -0.788 -1.623 11.849 1.00 94.12 88 LEU A N 1
ATOM 695 C CA . LEU A 1 88 ? 0.438 -2.389 11.599 1.00 94.12 88 LEU A CA 1
ATOM 696 C C . LEU A 1 88 ? 1.030 -2.049 10.222 1.00 94.12 88 LEU A C 1
ATOM 698 O O . LEU A 1 88 ? 2.215 -1.721 10.118 1.00 94.12 88 LEU A O 1
ATOM 702 N N . MET A 1 89 ? 0.187 -2.036 9.185 1.00 96.06 89 MET A N 1
ATOM 703 C CA . MET A 1 89 ? 0.553 -1.621 7.829 1.00 96.06 89 MET A CA 1
ATOM 704 C C . MET A 1 89 ? 1.060 -0.176 7.805 1.00 96.06 89 MET A C 1
ATOM 706 O O . MET A 1 89 ? 2.083 0.105 7.184 1.00 96.06 89 MET A O 1
ATOM 710 N N . CYS A 1 90 ? 0.381 0.757 8.472 1.00 93.31 90 CYS A N 1
ATOM 711 C CA . CYS A 1 90 ? 0.829 2.143 8.546 1.00 93.31 90 CYS A CA 1
ATOM 712 C C . CYS A 1 90 ? 2.146 2.286 9.310 1.00 93.31 90 CYS A C 1
ATOM 714 O O . CYS A 1 90 ? 2.980 3.105 8.931 1.00 93.31 90 CYS A O 1
ATOM 716 N N . GLY A 1 91 ? 2.346 1.494 10.363 1.00 89.44 91 GLY A N 1
ATOM 717 C CA . GLY A 1 91 ? 3.589 1.445 11.119 1.00 89.44 91 GLY A CA 1
ATOM 718 C C . GLY A 1 91 ? 4.782 1.040 10.259 1.00 89.44 91 GLY A C 1
ATOM 719 O O . GLY A 1 91 ? 5.841 1.650 10.368 1.00 89.44 91 GLY A O 1
ATOM 720 N N . TRP A 1 92 ? 4.578 0.077 9.360 1.00 92.81 92 TRP A N 1
ATOM 721 C CA . TRP A 1 92 ? 5.550 -0.303 8.336 1.00 92.81 92 TRP A CA 1
ATOM 722 C C . TRP A 1 92 ? 5.696 0.777 7.252 1.00 92.81 92 TRP A C 1
ATOM 724 O O . TRP A 1 92 ? 6.781 1.295 7.017 1.00 92.81 92 TRP A O 1
ATOM 734 N N . GLY A 1 93 ? 4.593 1.193 6.627 1.00 85.50 93 GLY A N 1
ATOM 735 C CA . GLY A 1 93 ? 4.604 2.079 5.460 1.00 85.50 93 GLY A CA 1
ATOM 736 C C . GLY A 1 93 ? 4.988 3.534 5.742 1.00 85.50 93 GLY A C 1
ATOM 737 O O . GLY A 1 93 ? 5.326 4.261 4.810 1.00 85.50 93 GLY A O 1
ATOM 738 N N . ALA A 1 94 ? 4.933 3.985 6.999 1.00 79.94 94 ALA A N 1
ATOM 739 C CA . ALA A 1 94 ? 5.383 5.320 7.391 1.00 79.94 94 ALA A CA 1
ATOM 740 C C . ALA A 1 94 ? 6.903 5.414 7.604 1.00 79.94 94 ALA A C 1
ATOM 742 O O . ALA A 1 94 ? 7.457 6.520 7.570 1.00 79.94 94 ALA A O 1
ATOM 743 N N . GLY A 1 95 ? 7.563 4.274 7.838 1.00 69.00 95 GLY A N 1
ATOM 744 C CA . GLY A 1 95 ? 8.959 4.204 8.254 1.00 69.00 95 GLY A CA 1
ATOM 745 C C . GLY A 1 95 ? 9.257 5.079 9.479 1.00 69.00 95 GLY A C 1
ATOM 746 O O . GLY A 1 95 ? 8.405 5.345 10.328 1.00 69.00 95 GLY A O 1
ATOM 747 N N . PHE A 1 96 ? 10.483 5.604 9.545 1.00 62.03 96 PHE A N 1
ATOM 748 C CA . PHE A 1 96 ? 10.942 6.456 10.651 1.00 62.03 96 PHE A CA 1
ATOM 749 C C . PHE A 1 96 ? 10.478 7.926 10.563 1.00 62.03 96 PHE A C 1
ATOM 751 O O . PHE A 1 96 ? 10.842 8.747 11.408 1.00 62.03 96 PHE A O 1
ATOM 758 N N . GLN A 1 97 ? 9.706 8.302 9.539 1.00 64.62 97 GLN A N 1
ATOM 759 C CA . GLN A 1 97 ? 9.360 9.699 9.276 1.00 64.62 97 GLN A CA 1
ATOM 760 C C . GLN A 1 97 ? 8.152 10.158 10.104 1.00 64.62 97 GLN A C 1
ATOM 762 O O . GLN A 1 97 ? 7.010 9.755 9.868 1.00 64.62 97 GLN A O 1
ATOM 767 N N . GLY A 1 98 ? 8.383 11.096 11.028 1.00 63.91 98 GLY A N 1
ATOM 768 C CA . GLY A 1 98 ? 7.341 11.633 11.913 1.00 63.91 98 GLY A CA 1
ATOM 769 C C . GLY A 1 98 ? 6.138 12.251 11.184 1.00 63.91 98 GLY A C 1
ATOM 770 O O . GLY A 1 98 ? 5.004 12.087 11.632 1.00 63.91 98 GLY A O 1
ATOM 771 N N . LEU A 1 99 ? 6.351 12.906 10.034 1.00 67.88 99 LEU A N 1
ATOM 772 C CA . LEU A 1 99 ? 5.265 13.498 9.239 1.00 67.88 99 LEU A CA 1
ATOM 773 C C . LEU A 1 99 ? 4.362 12.431 8.604 1.00 67.88 99 LEU A C 1
ATOM 775 O O . LEU A 1 99 ? 3.139 12.570 8.613 1.00 67.88 99 LEU A O 1
ATOM 779 N N . THR A 1 100 ? 4.949 11.361 8.070 1.00 74.25 100 THR A N 1
ATOM 780 C CA . THR A 1 100 ? 4.198 10.254 7.465 1.00 74.25 100 THR A CA 1
ATOM 781 C C . THR A 1 100 ? 3.424 9.492 8.535 1.00 74.25 100 THR A C 1
ATOM 783 O O . THR A 1 100 ? 2.239 9.220 8.350 1.00 74.25 100 THR A O 1
ATOM 786 N N . SER A 1 101 ? 4.037 9.270 9.703 1.00 78.56 101 SER A N 1
ATOM 787 C CA . SER A 1 101 ? 3.365 8.699 10.877 1.00 78.56 101 SER A CA 1
ATOM 788 C C . SER A 1 101 ? 2.167 9.549 11.321 1.00 78.56 101 SER A C 1
ATOM 790 O O . SER A 1 101 ? 1.064 9.030 11.479 1.00 78.56 101 SER A O 1
ATOM 792 N N . TYR A 1 102 ? 2.325 10.876 11.406 1.00 80.69 102 TYR A N 1
ATOM 793 C CA . TYR A 1 102 ? 1.207 11.784 11.685 1.00 80.69 102 TYR A CA 1
ATOM 794 C C . TYR A 1 102 ? 0.082 11.659 10.647 1.00 80.69 102 TYR A C 1
ATOM 796 O O . TYR A 1 102 ? -1.083 11.558 11.023 1.00 80.69 102 TYR A O 1
ATOM 804 N N . ARG A 1 103 ? 0.407 11.622 9.347 1.00 85.19 103 ARG A N 1
ATOM 805 C CA . ARG A 1 103 ? -0.592 11.459 8.275 1.00 85.19 103 ARG A CA 1
ATOM 806 C C . ARG A 1 103 ? -1.361 10.141 8.397 1.00 85.19 103 ARG A C 1
ATOM 808 O O . ARG A 1 103 ? -2.570 10.162 8.204 1.00 85.19 103 ARG A O 1
ATOM 815 N N . CYS A 1 104 ? -0.698 9.052 8.785 1.00 89.44 104 CYS A N 1
ATOM 816 C CA . CYS A 1 104 ? -1.321 7.742 9.002 1.00 89.44 104 CYS A CA 1
ATOM 817 C C . CYS A 1 104 ? -2.266 7.693 10.210 1.00 89.44 104 CYS A C 1
ATOM 819 O O . CYS A 1 104 ? -3.168 6.860 10.252 1.00 89.44 104 CYS A O 1
ATOM 821 N N . GLN A 1 105 ? -2.089 8.584 11.187 1.00 89.94 105 GLN A N 1
ATOM 822 C CA . GLN A 1 105 ? -2.972 8.669 12.353 1.00 89.94 105 GLN A CA 1
ATOM 823 C C . GLN A 1 105 ? -4.238 9.490 12.073 1.00 89.94 105 GLN A C 1
ATOM 825 O O . GLN A 1 105 ? -5.249 9.303 12.741 1.00 89.94 105 GLN A O 1
ATOM 830 N N . ARG A 1 106 ? -4.230 10.390 11.079 1.00 92.25 106 ARG A N 1
ATOM 831 C CA . ARG A 1 106 ? -5.393 11.252 10.782 1.00 92.25 106 ARG A CA 1
ATOM 832 C C . ARG A 1 106 ? -6.661 10.475 10.396 1.00 92.25 106 ARG A C 1
ATOM 834 O O . ARG A 1 106 ? -7.729 10.891 10.851 1.00 92.25 106 ARG A O 1
ATOM 841 N N . PRO A 1 107 ? -6.588 9.381 9.613 1.00 93.94 107 PRO A N 1
ATOM 842 C CA . PRO A 1 107 ? -7.743 8.531 9.328 1.00 93.94 107 PRO A CA 1
ATOM 843 C C . PRO A 1 107 ? -8.464 8.011 10.566 1.00 93.94 107 PRO A C 1
ATOM 845 O O . PRO A 1 107 ? -9.682 7.887 10.529 1.00 93.94 107 PRO A O 1
ATOM 848 N N . LEU A 1 108 ? -7.751 7.802 11.680 1.00 92.44 108 LEU A N 1
ATOM 849 C CA . LEU A 1 108 ? -8.337 7.311 12.933 1.00 92.44 108 LEU A CA 1
ATOM 850 C C . LEU A 1 108 ? -9.417 8.246 13.510 1.00 92.44 108 LEU A C 1
ATOM 852 O O . LEU A 1 108 ? -10.170 7.843 14.383 1.00 92.44 108 LEU A O 1
ATOM 856 N N . SER A 1 109 ? -9.503 9.492 13.032 1.00 91.06 109 SER A N 1
ATOM 857 C CA . SER A 1 109 ? -10.559 10.436 13.420 1.00 91.06 109 SER A CA 1
ATOM 858 C C . SER A 1 109 ? -11.875 10.280 12.639 1.00 91.06 109 SER A C 1
ATOM 860 O O . SER A 1 109 ? -12.833 10.997 12.924 1.00 91.06 109 SER A O 1
ATOM 862 N N . ASP A 1 110 ? -11.939 9.398 11.634 1.00 92.62 110 ASP A N 1
ATOM 863 C CA . ASP A 1 110 ? -13.164 9.125 10.875 1.00 92.62 110 ASP A CA 1
ATOM 864 C C . ASP A 1 110 ? -14.120 8.235 11.700 1.00 92.62 110 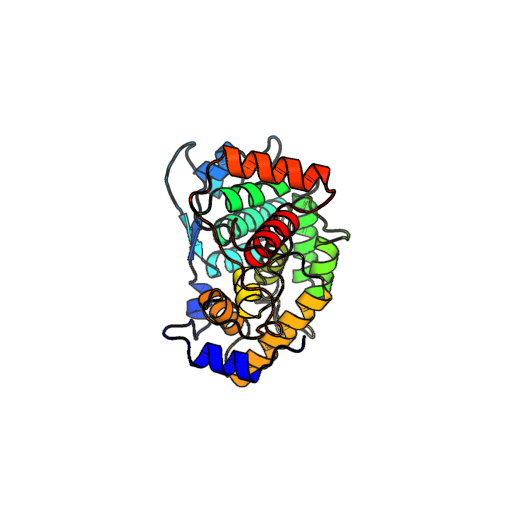ASP A C 1
ATOM 866 O O . ASP A 1 110 ? -13.741 7.114 12.045 1.00 92.62 110 ASP A O 1
ATOM 870 N N . PRO A 1 111 ? -15.361 8.677 11.997 1.00 88.31 111 PRO A N 1
ATOM 871 C CA . PRO A 1 111 ? -16.289 7.935 12.860 1.00 88.31 111 PRO A CA 1
ATOM 872 C C . PRO A 1 111 ? -16.653 6.525 12.374 1.00 88.31 111 PRO A C 1
ATOM 874 O O . PRO A 1 111 ? -17.162 5.732 13.158 1.00 88.31 111 PRO A O 1
ATOM 877 N N . GLY A 1 112 ? -16.430 6.216 11.092 1.00 92.00 112 GLY A N 1
ATOM 878 C CA . GLY A 1 112 ? -16.718 4.909 10.500 1.00 92.00 112 GLY A CA 1
ATOM 879 C C . GLY A 1 112 ? -15.474 4.116 10.110 1.00 92.00 112 GLY A C 1
ATOM 880 O O . GLY A 1 112 ? -15.599 3.203 9.299 1.00 92.00 112 GLY A O 1
ATOM 881 N N . ILE A 1 113 ? -14.279 4.476 10.600 1.00 93.88 113 ILE A N 1
ATOM 882 C CA . ILE A 1 113 ? -13.028 3.868 10.124 1.00 93.88 113 ILE A CA 1
ATOM 883 C C . ILE A 1 113 ? -13.011 2.340 10.252 1.00 93.88 113 ILE A C 1
ATOM 885 O O . ILE A 1 113 ? -12.648 1.675 9.287 1.00 93.88 113 ILE A O 1
ATOM 889 N N . THR A 1 114 ? -13.418 1.778 11.393 1.00 94.69 114 THR A N 1
ATOM 890 C CA . THR A 1 114 ? -13.364 0.326 11.638 1.00 94.69 114 THR A CA 1
ATOM 891 C C . THR A 1 114 ? -14.250 -0.433 10.656 1.00 94.69 114 THR A C 1
ATOM 893 O O . THR A 1 114 ? -13.776 -1.341 9.978 1.00 94.69 114 THR A O 1
ATOM 896 N N . THR A 1 115 ? -15.505 -0.003 10.506 1.00 96.25 115 THR A N 1
ATOM 897 C CA . THR A 1 115 ? -16.454 -0.583 9.550 1.00 96.25 115 THR A CA 1
ATOM 898 C C . THR A 1 115 ? -15.954 -0.445 8.115 1.00 96.25 115 THR A C 1
ATOM 900 O O . THR A 1 115 ? -15.891 -1.432 7.401 1.00 96.25 115 THR A O 1
ATOM 903 N N . LYS A 1 116 ? -15.506 0.746 7.693 1.00 97.62 116 LYS A N 1
ATOM 904 C CA . LYS A 1 116 ? -15.038 0.971 6.313 1.00 97.62 116 LYS A CA 1
ATOM 905 C C . LYS A 1 116 ? -13.794 0.150 5.969 1.00 97.62 116 LYS A C 1
ATOM 907 O O . LYS A 1 116 ? -13.693 -0.369 4.859 1.00 97.62 116 LYS A O 1
ATOM 912 N N . LEU A 1 117 ? -12.848 0.027 6.906 1.00 98.12 117 LEU A N 1
ATOM 913 C CA . LEU A 1 117 ? -11.685 -0.845 6.736 1.00 98.12 117 LEU A CA 1
ATOM 914 C C . LEU A 1 117 ? -12.136 -2.298 6.588 1.00 98.12 117 LEU A C 1
ATOM 916 O O . LEU A 1 117 ? -11.720 -2.959 5.641 1.00 98.12 117 LEU A O 1
ATOM 920 N N . PHE A 1 118 ? -13.023 -2.770 7.464 1.00 98.56 118 PHE A N 1
ATOM 921 C CA . PHE A 1 118 ? -13.523 -4.140 7.427 1.00 98.56 118 PHE A CA 1
ATOM 922 C C . PHE A 1 118 ? -14.327 -4.462 6.166 1.00 98.56 118 PHE A C 1
ATOM 924 O O . PHE A 1 118 ? -14.101 -5.500 5.554 1.00 98.56 118 PHE A O 1
ATOM 931 N N . ASP A 1 119 ? -15.193 -3.559 5.716 1.00 98.50 119 ASP A N 1
ATOM 932 C CA . ASP A 1 119 ? -15.973 -3.748 4.493 1.00 98.50 119 ASP A CA 1
ATOM 933 C C . ASP A 1 119 ? -15.052 -3.808 3.263 1.00 98.50 119 ASP A C 1
ATOM 935 O O . ASP A 1 119 ? -15.194 -4.688 2.414 1.00 98.50 119 ASP A O 1
ATOM 939 N N . SER A 1 120 ? -14.040 -2.930 3.191 1.00 98.50 120 SER A N 1
ATOM 940 C CA . SER A 1 120 ? -13.038 -2.976 2.114 1.00 98.50 120 SER A CA 1
ATOM 941 C C . SER A 1 120 ? -12.161 -4.235 2.174 1.00 98.50 120 SER A C 1
ATOM 943 O O . SER A 1 120 ? -11.788 -4.779 1.132 1.00 98.50 120 SER A O 1
ATOM 945 N N . TYR A 1 121 ? -11.874 -4.730 3.385 1.00 98.69 121 TYR A N 1
ATOM 946 C CA . TYR A 1 121 ? -11.222 -6.016 3.613 1.00 98.69 121 TYR A CA 1
ATOM 947 C C . TYR A 1 121 ? -12.065 -7.153 3.041 1.00 98.69 121 TYR A C 1
ATOM 949 O O . TYR A 1 121 ? -11.585 -7.913 2.201 1.00 98.69 121 TYR A O 1
ATOM 957 N N . GLN A 1 122 ? -13.339 -7.230 3.427 1.00 98.56 122 GLN A N 1
ATOM 958 C CA . GLN A 1 122 ? -14.258 -8.254 2.943 1.00 98.56 122 GLN A CA 1
ATOM 959 C C . GLN A 1 122 ? -14.429 -8.201 1.425 1.00 98.56 122 GLN A C 1
ATOM 961 O O . GLN A 1 122 ? -14.467 -9.254 0.795 1.00 98.56 122 GLN A O 1
ATOM 966 N N . ALA A 1 123 ? -14.469 -7.007 0.826 1.00 98.19 123 ALA A N 1
ATOM 967 C CA . ALA A 1 123 ? -14.558 -6.851 -0.623 1.00 98.19 123 ALA A CA 1
ATOM 968 C C . ALA A 1 123 ? -13.364 -7.498 -1.347 1.00 98.19 123 ALA A C 1
ATOM 970 O O . ALA A 1 123 ? -13.566 -8.336 -2.226 1.00 98.19 123 ALA A O 1
ATOM 971 N N . ILE A 1 124 ? -12.125 -7.175 -0.950 1.00 97.81 124 ILE A N 1
ATOM 972 C CA . ILE A 1 124 ? -10.926 -7.774 -1.563 1.00 97.81 124 ILE A CA 1
ATOM 973 C C . ILE A 1 124 ? -10.875 -9.282 -1.319 1.00 97.81 124 ILE A C 1
ATOM 975 O O . ILE A 1 124 ? -10.665 -10.050 -2.255 1.00 97.81 124 ILE A O 1
ATOM 979 N N . ARG A 1 125 ? -11.108 -9.726 -0.080 1.00 96.75 125 ARG A N 1
ATOM 980 C CA . ARG A 1 125 ? -11.067 -11.155 0.276 1.00 96.75 125 ARG A CA 1
ATOM 981 C C . ARG A 1 125 ? -12.196 -11.958 -0.376 1.00 96.75 125 ARG A C 1
ATOM 983 O O . ARG A 1 125 ? -12.045 -13.157 -0.581 1.00 96.75 125 ARG A O 1
ATOM 990 N N . GLY A 1 126 ? -13.294 -11.295 -0.735 1.00 95.56 126 GLY A N 1
ATOM 991 C CA . GLY A 1 126 ? -14.396 -11.834 -1.529 1.00 95.56 126 GLY A CA 1
ATOM 992 C C . GLY A 1 126 ? -14.140 -11.860 -3.040 1.00 95.56 126 GLY A C 1
ATOM 993 O O . GLY A 1 126 ? -15.019 -12.293 -3.781 1.00 95.56 126 GLY A O 1
ATOM 994 N N . GLY A 1 127 ? -12.965 -11.418 -3.504 1.00 94.94 127 GLY A N 1
ATOM 995 C CA . GLY A 1 127 ? -12.557 -11.479 -4.909 1.00 94.94 127 GLY A CA 1
ATOM 996 C C . GLY A 1 127 ? -12.933 -10.258 -5.752 1.00 94.94 127 GLY A C 1
ATOM 997 O O . GLY A 1 127 ? -12.946 -10.364 -6.976 1.00 94.94 127 GLY A O 1
ATOM 998 N N . ALA A 1 128 ? -13.251 -9.113 -5.139 1.00 96.38 128 ALA A N 1
ATOM 999 C CA . ALA A 1 128 ? -13.473 -7.874 -5.888 1.00 96.38 128 ALA A CA 1
ATOM 1000 C C . ALA A 1 128 ? -12.209 -7.430 -6.654 1.00 96.38 128 ALA A C 1
ATOM 1002 O O . ALA A 1 128 ? -11.089 -7.643 -6.183 1.00 96.38 128 ALA A O 1
ATOM 1003 N N . ASP A 1 129 ? -12.388 -6.749 -7.798 1.00 97.38 129 ASP A N 1
ATOM 1004 C CA . ASP A 1 129 ? -11.277 -6.136 -8.544 1.00 97.38 129 ASP A CA 1
ATOM 1005 C C . ASP A 1 129 ? -10.549 -5.124 -7.629 1.00 97.38 129 ASP A C 1
ATOM 1007 O O . ASP A 1 129 ? -11.178 -4.178 -7.133 1.00 97.38 129 ASP A O 1
ATOM 1011 N N . PRO A 1 130 ? -9.224 -5.258 -7.422 1.00 98.06 130 PRO A N 1
ATOM 1012 C CA . PRO A 1 130 ? -8.419 -4.273 -6.706 1.00 98.06 130 PRO A CA 1
ATOM 1013 C C . PRO A 1 130 ? -8.625 -2.820 -7.149 1.00 98.06 130 PRO A C 1
ATOM 1015 O O . PRO A 1 130 ? -8.584 -1.903 -6.326 1.00 98.06 130 PRO A O 1
ATOM 1018 N N . VAL A 1 131 ? -8.855 -2.590 -8.443 1.00 98.31 131 VAL A N 1
ATOM 1019 C CA . VAL A 1 131 ? -9.077 -1.253 -9.009 1.00 98.31 131 VAL A CA 1
ATOM 1020 C C . VAL A 1 131 ? -10.442 -0.691 -8.605 1.00 98.31 131 VAL A C 1
ATOM 1022 O O . VAL A 1 131 ? -10.591 0.521 -8.417 1.00 98.31 131 VAL A O 1
ATOM 1025 N N . ASP A 1 132 ? -11.436 -1.555 -8.424 1.00 98.12 132 ASP A N 1
ATOM 1026 C CA . ASP A 1 132 ? -12.763 -1.157 -7.965 1.00 98.12 132 ASP A CA 1
ATOM 1027 C C . ASP A 1 132 ? -12.730 -0.791 -6.480 1.00 98.12 132 ASP A C 1
ATOM 1029 O O . ASP A 1 132 ? -13.240 0.261 -6.095 1.00 98.12 132 ASP A O 1
ATOM 1033 N N . VAL A 1 133 ? -12.010 -1.565 -5.663 1.00 98.38 133 VAL A N 1
ATOM 1034 C CA . VAL A 1 133 ? -11.793 -1.219 -4.250 1.00 98.38 133 VAL A CA 1
ATOM 1035 C C . VAL A 1 133 ? -10.970 0.062 -4.105 1.00 98.38 133 VAL A C 1
ATOM 1037 O O . VAL A 1 133 ? -11.284 0.899 -3.258 1.00 98.38 133 VAL A O 1
ATOM 1040 N N . TYR A 1 134 ? -9.966 0.283 -4.961 1.00 98.56 134 TYR A N 1
ATOM 1041 C CA . TYR A 1 134 ? -9.249 1.560 -5.023 1.00 98.56 134 TYR A CA 1
ATOM 1042 C C . TYR A 1 134 ? -10.209 2.732 -5.269 1.00 98.56 134 TYR A C 1
ATOM 1044 O O . TYR A 1 134 ? -10.146 3.755 -4.580 1.00 98.56 134 TYR A O 1
ATOM 1052 N N . ARG A 1 135 ? -11.116 2.588 -6.243 1.00 98.50 135 ARG A N 1
ATOM 1053 C CA . ARG A 1 135 ? -12.122 3.606 -6.573 1.00 98.50 135 ARG A CA 1
ATOM 1054 C C . ARG A 1 135 ? -13.055 3.876 -5.391 1.00 98.50 135 ARG A C 1
ATOM 1056 O O . ARG A 1 135 ? -13.296 5.041 -5.065 1.00 98.50 135 ARG A O 1
ATOM 1063 N N . ASP A 1 136 ? -13.502 2.832 -4.702 1.00 98.12 136 ASP A N 1
ATOM 1064 C CA . ASP A 1 136 ? -14.388 2.969 -3.546 1.00 98.12 136 ASP A CA 1
ATOM 1065 C C . ASP A 1 136 ? -13.702 3.597 -2.326 1.00 98.12 136 ASP A C 1
ATOM 1067 O O . ASP A 1 136 ? -14.330 4.380 -1.611 1.00 98.12 136 ASP A O 1
ATOM 1071 N N . LEU A 1 137 ? -12.406 3.345 -2.121 1.00 97.94 137 LEU A N 1
ATOM 1072 C CA . LEU A 1 137 ? -11.595 4.041 -1.113 1.00 97.94 137 LEU A CA 1
ATOM 1073 C C . LEU A 1 137 ? -11.395 5.526 -1.453 1.00 97.94 137 LEU A C 1
ATOM 1075 O O . LEU A 1 137 ? -11.366 6.376 -0.559 1.00 97.94 137 LEU A O 1
ATOM 1079 N N . GLN A 1 138 ? -11.272 5.860 -2.740 1.00 97.25 138 GLN A N 1
ATOM 1080 C CA . GLN A 1 138 ? -11.049 7.233 -3.192 1.00 97.25 138 GLN A CA 1
ATOM 1081 C C . GLN A 1 138 ? -12.306 8.105 -3.077 1.00 97.25 138 GLN A C 1
ATOM 1083 O O . GLN A 1 138 ? -12.238 9.245 -2.596 1.00 97.25 138 GLN A O 1
ATOM 1088 N N . SER A 1 139 ? -13.450 7.601 -3.534 1.00 95.69 139 SER A N 1
ATOM 1089 C CA . SER A 1 139 ? -14.671 8.406 -3.654 1.00 95.69 139 SER A CA 1
ATOM 1090 C C . SER A 1 139 ? -15.979 7.659 -3.388 1.00 95.69 139 SER A C 1
ATOM 1092 O O . SER A 1 139 ? -17.026 8.306 -3.433 1.00 95.69 139 SER A O 1
ATOM 1094 N N . GLY A 1 140 ? -15.941 6.360 -3.081 1.00 94.81 140 GLY A N 1
ATOM 1095 C CA . GLY A 1 140 ? -17.128 5.521 -2.892 1.00 94.81 140 GLY A CA 1
ATOM 1096 C C . GLY A 1 140 ? -17.417 5.146 -1.435 1.00 94.81 140 GLY A C 1
ATOM 1097 O O . GLY A 1 140 ? -17.174 5.923 -0.506 1.00 94.81 140 GLY A O 1
ATOM 1098 N N . GLY A 1 141 ? -17.981 3.948 -1.250 1.00 92.94 141 GLY A N 1
ATOM 1099 C CA . GLY A 1 141 ? -18.503 3.468 0.037 1.00 92.94 141 GLY A CA 1
ATOM 1100 C C . GLY A 1 141 ? -17.444 3.283 1.128 1.00 92.94 141 GLY A C 1
ATOM 1101 O O . GLY A 1 141 ? -17.747 3.441 2.309 1.00 92.94 141 GLY A O 1
ATOM 1102 N N . PHE A 1 142 ? -16.188 3.039 0.746 1.00 96.50 142 PHE A N 1
ATOM 1103 C CA . PHE A 1 142 ? -15.079 2.809 1.680 1.00 96.50 142 PHE A CA 1
ATOM 1104 C C . PHE A 1 142 ? -14.274 4.073 1.992 1.00 96.50 142 PHE A C 1
ATOM 1106 O O . PHE A 1 142 ? -13.233 4.010 2.645 1.00 96.50 142 PHE A O 1
ATOM 1113 N N . LYS A 1 143 ? -14.729 5.246 1.542 1.00 97.38 143 LYS A N 1
ATOM 1114 C CA . LYS A 1 143 ? -13.989 6.496 1.708 1.00 97.38 143 LYS A CA 1
ATOM 1115 C C . LYS A 1 143 ? -13.759 6.845 3.181 1.00 97.38 143 LYS A C 1
ATOM 1117 O O . LYS A 1 143 ? -14.695 7.158 3.925 1.00 97.38 143 LYS A O 1
ATOM 1122 N N . ILE A 1 144 ? -12.488 6.901 3.572 1.00 96.81 144 ILE A N 1
ATOM 1123 C CA . ILE A 1 144 ? -12.032 7.335 4.899 1.00 96.81 144 ILE A CA 1
ATOM 1124 C C . ILE A 1 144 ? -11.313 8.679 4.765 1.00 96.81 144 ILE A C 1
ATOM 1126 O O . ILE A 1 144 ? -10.430 8.862 3.922 1.00 96.81 144 ILE A O 1
ATOM 1130 N N . LYS A 1 145 ? -11.678 9.656 5.600 1.00 94.50 145 LYS A N 1
ATOM 1131 C CA . LYS A 1 145 ? -11.062 10.988 5.563 1.00 94.50 145 LYS A CA 1
ATOM 1132 C C . LYS A 1 145 ? -9.554 10.903 5.832 1.00 94.50 145 LYS A C 1
ATOM 1134 O O . LYS A 1 145 ? -9.123 10.280 6.791 1.00 94.50 145 LYS A O 1
ATOM 1139 N N . TYR A 1 146 ? -8.750 11.591 5.016 1.00 93.25 146 TYR A N 1
ATOM 1140 C CA . TYR A 1 146 ? -7.276 11.630 5.100 1.00 93.25 146 TYR A CA 1
ATOM 1141 C C . TYR A 1 146 ? -6.543 10.317 4.803 1.00 93.25 146 TYR A C 1
ATOM 1143 O O . TYR A 1 146 ? -5.312 10.308 4.830 1.00 93.25 146 TYR A O 1
ATOM 1151 N N . PHE A 1 147 ? -7.258 9.238 4.491 1.00 94.50 147 PHE A N 1
ATOM 1152 C CA . PHE A 1 147 ? -6.656 8.027 3.957 1.00 94.50 147 PHE A CA 1
ATOM 1153 C C . PHE A 1 147 ? -6.399 8.298 2.471 1.00 94.50 147 PHE A C 1
ATOM 1155 O O . PHE A 1 147 ? -7.286 8.785 1.775 1.00 94.50 147 PHE A O 1
ATOM 1162 N N . GLY A 1 148 ? -5.152 8.156 2.024 1.00 94.38 148 GLY A N 1
ATOM 1163 C CA . GLY A 1 148 ? -4.718 8.634 0.709 1.00 94.38 148 GLY A CA 1
ATOM 1164 C C . GLY A 1 148 ? -4.241 7.511 -0.215 1.00 94.38 148 GLY A C 1
ATOM 1165 O O . GLY A 1 148 ? -3.854 6.451 0.281 1.00 94.38 148 GLY A O 1
ATOM 1166 N N . PRO A 1 149 ? -4.154 7.770 -1.536 1.00 96.00 149 PRO A N 1
ATOM 1167 C CA . PRO A 1 149 ? -3.799 6.790 -2.566 1.00 96.00 149 PRO A CA 1
ATOM 1168 C C . PRO A 1 149 ? -2.624 5.863 -2.250 1.00 96.00 149 PRO A C 1
ATOM 1170 O O . PRO A 1 149 ? -2.759 4.651 -2.355 1.00 96.00 149 PRO A O 1
ATOM 1173 N N . ALA A 1 150 ? -1.491 6.398 -1.787 1.00 95.69 150 ALA A N 1
ATOM 1174 C CA . ALA A 1 150 ? -0.305 5.584 -1.502 1.00 95.69 150 ALA A CA 1
ATOM 1175 C C . ALA A 1 150 ? -0.501 4.569 -0.363 1.00 95.69 150 ALA A C 1
ATOM 1177 O O . ALA A 1 150 ? 0.245 3.596 -0.271 1.00 95.69 150 ALA A O 1
ATOM 1178 N N . PHE A 1 151 ? -1.461 4.816 0.532 1.00 96.19 151 PHE A N 1
ATOM 1179 C CA . PHE A 1 151 ? -1.826 3.885 1.596 1.00 96.19 151 PHE A CA 1
ATOM 1180 C C . PHE A 1 151 ? -3.051 3.038 1.228 1.00 96.19 151 PHE A C 1
ATOM 1182 O O . PHE A 1 151 ? -3.134 1.911 1.704 1.00 96.19 151 PHE A O 1
ATOM 1189 N N . PHE A 1 152 ? -3.934 3.503 0.332 1.00 95.38 152 PHE A N 1
ATOM 1190 C CA . PHE A 1 152 ? -4.948 2.641 -0.291 1.00 95.38 152 PHE A CA 1
ATOM 1191 C C . PHE A 1 152 ? -4.289 1.464 -1.005 1.00 95.38 152 PHE A C 1
ATOM 1193 O O . PHE A 1 152 ? -4.675 0.322 -0.796 1.00 95.38 152 PHE A O 1
ATOM 1200 N N . THR A 1 153 ? -3.256 1.727 -1.809 1.00 98.50 153 THR A N 1
ATOM 1201 C CA . THR A 1 153 ? -2.565 0.676 -2.568 1.00 98.50 153 THR A CA 1
ATOM 1202 C C . THR A 1 153 ? -1.813 -0.292 -1.660 1.00 98.50 153 THR A C 1
ATOM 1204 O O . THR A 1 153 ? -1.821 -1.488 -1.922 1.00 98.50 153 THR A O 1
ATOM 1207 N N . LYS A 1 154 ? -1.234 0.187 -0.548 1.00 98.56 154 LYS A N 1
ATOM 1208 C CA . LYS A 1 154 ? -0.659 -0.676 0.503 1.00 98.56 154 LYS A CA 1
ATOM 1209 C C . LYS A 1 154 ? -1.713 -1.562 1.147 1.00 98.56 154 LYS A C 1
ATOM 1211 O O . LYS A 1 154 ? -1.491 -2.760 1.265 1.00 98.56 154 LYS A O 1
ATOM 1216 N N . TRP A 1 155 ? -2.852 -0.985 1.514 1.00 98.69 155 TRP A N 1
ATOM 1217 C CA . TRP A 1 155 ? -3.971 -1.730 2.072 1.00 98.69 155 TRP A CA 1
ATOM 1218 C C . TRP A 1 155 ? -4.408 -2.832 1.107 1.00 98.69 155 TRP A C 1
ATOM 1220 O O . TRP A 1 155 ? -4.297 -4.004 1.434 1.00 98.69 155 TRP A O 1
ATOM 1230 N N . ILE A 1 156 ? -4.759 -2.481 -0.129 1.00 98.62 156 ILE A N 1
ATOM 1231 C CA . ILE A 1 156 ? -5.209 -3.440 -1.145 1.00 98.62 156 ILE A CA 1
ATOM 1232 C C . ILE A 1 156 ? -4.145 -4.520 -1.435 1.00 98.62 156 ILE A C 1
ATOM 1234 O O . ILE A 1 156 ? -4.491 -5.696 -1.537 1.00 98.62 156 ILE A O 1
ATOM 1238 N N . TYR A 1 157 ? -2.858 -4.154 -1.512 1.00 98.69 157 TYR A N 1
ATOM 1239 C CA . TYR A 1 157 ? -1.741 -5.095 -1.687 1.00 98.69 157 TYR A CA 1
ATOM 1240 C C . TYR A 1 157 ? -1.725 -6.179 -0.604 1.00 98.69 157 TYR A C 1
ATOM 1242 O O . TYR A 1 157 ? -1.753 -7.365 -0.929 1.00 98.69 157 TYR A O 1
ATOM 1250 N N . PHE A 1 158 ? -1.736 -5.792 0.675 1.00 98.69 158 PHE A N 1
ATOM 1251 C CA . PHE A 1 158 ? -1.658 -6.762 1.773 1.00 98.69 158 PHE A CA 1
ATOM 1252 C C . PHE A 1 158 ? -2.902 -7.641 1.903 1.00 98.69 158 PHE A C 1
ATOM 1254 O O . PHE A 1 158 ? -2.826 -8.729 2.463 1.00 98.69 158 PHE A O 1
ATOM 1261 N N . LEU A 1 159 ? -4.040 -7.185 1.384 1.00 98.31 159 LEU A N 1
ATOM 1262 C CA . LEU A 1 159 ? -5.282 -7.946 1.425 1.00 98.31 159 LEU A CA 1
ATOM 1263 C C . LEU A 1 159 ? -5.428 -8.938 0.273 1.00 98.31 159 LEU A C 1
ATOM 1265 O O . LEU A 1 159 ? -6.048 -9.989 0.455 1.00 98.31 159 LEU A O 1
ATOM 1269 N N . GLY A 1 160 ? -4.908 -8.580 -0.904 1.00 97.31 160 GLY A N 1
ATOM 1270 C CA . GLY A 1 160 ? -5.234 -9.257 -2.157 1.00 97.31 160 GLY A CA 1
ATOM 1271 C C . GLY A 1 160 ? -4.069 -9.914 -2.890 1.00 97.31 160 GLY A C 1
ATOM 1272 O O . GLY A 1 160 ? -4.323 -10.746 -3.752 1.00 97.31 160 GLY A O 1
ATOM 1273 N N . TYR A 1 161 ? -2.808 -9.579 -2.593 1.00 97.69 161 TYR A N 1
ATOM 1274 C CA . TYR A 1 161 ? -1.675 -10.086 -3.382 1.00 97.69 161 TYR A CA 1
ATOM 1275 C C . TYR A 1 161 ? -1.527 -11.615 -3.304 1.00 97.69 161 TYR A C 1
ATOM 1277 O O . TYR A 1 161 ? -1.341 -12.278 -4.324 1.00 97.69 161 TYR A O 1
ATOM 1285 N N . GLU A 1 162 ? -1.652 -12.177 -2.099 1.00 95.31 162 GLU A N 1
ATOM 1286 C CA . GLU A 1 162 ? -1.507 -13.621 -1.850 1.00 95.31 162 GLU A CA 1
ATOM 1287 C C . GLU A 1 162 ? -2.780 -14.425 -2.128 1.00 95.31 162 GLU A C 1
ATOM 1289 O O . GLU A 1 162 ? -2.770 -15.652 -2.020 1.00 95.31 162 GLU A O 1
ATOM 1294 N N . LEU A 1 163 ? -3.880 -13.765 -2.509 1.00 93.88 163 LEU A N 1
ATOM 1295 C CA . LEU A 1 163 ? -5.068 -14.490 -2.940 1.00 93.88 163 LEU A CA 1
ATOM 1296 C C . LEU A 1 163 ? -4.744 -15.305 -4.204 1.00 93.88 163 LEU A C 1
ATOM 1298 O O . LEU A 1 163 ? -3.939 -14.851 -5.030 1.00 93.88 163 LEU A O 1
ATOM 1302 N N . PRO A 1 164 ? -5.362 -16.493 -4.375 1.00 88.31 164 PRO A N 1
ATOM 1303 C CA . PRO A 1 164 ? -5.196 -17.306 -5.575 1.00 88.31 164 PRO A CA 1
ATOM 1304 C C . PRO A 1 164 ? -5.417 -16.491 -6.844 1.00 88.31 164 PRO A C 1
ATOM 1306 O O . PRO A 1 164 ? -6.127 -15.485 -6.820 1.00 88.31 164 PRO A O 1
ATOM 1309 N N . ASP A 1 165 ? -4.816 -16.928 -7.947 1.00 78.56 165 ASP A N 1
ATOM 1310 C CA . ASP A 1 165 ? -4.899 -16.196 -9.206 1.00 78.56 165 ASP A CA 1
ATOM 1311 C C . ASP A 1 165 ? -6.350 -15.898 -9.577 1.00 78.56 165 ASP A C 1
ATOM 1313 O O . ASP A 1 165 ? -7.209 -16.779 -9.664 1.00 78.56 165 ASP A O 1
ATOM 1317 N N . THR A 1 166 ? -6.610 -14.607 -9.746 1.00 78.75 166 THR A N 1
ATOM 1318 C CA . THR A 1 166 ? -7.913 -14.079 -10.128 1.00 78.75 166 THR A CA 1
ATOM 1319 C C . THR A 1 166 ? -7.863 -13.656 -11.590 1.00 78.75 166 THR A C 1
ATOM 1321 O O . THR A 1 166 ? -6.801 -13.585 -12.205 1.00 78.75 166 THR A O 1
ATOM 1324 N N . THR A 1 167 ? -9.012 -13.307 -12.158 1.00 83.56 167 THR A N 1
ATOM 1325 C CA . THR A 1 167 ? -9.077 -12.665 -13.478 1.00 83.56 167 THR A CA 1
ATOM 1326 C C . THR A 1 167 ? -8.523 -11.235 -13.488 1.00 83.56 167 THR A C 1
ATOM 1328 O O . THR A 1 167 ? -8.456 -10.621 -14.551 1.00 83.56 167 THR A O 1
ATOM 1331 N N . HIS A 1 168 ? -8.161 -10.681 -12.328 1.00 89.75 168 HIS A N 1
ATOM 1332 C CA . HIS A 1 168 ? -7.683 -9.311 -12.164 1.00 89.75 168 HIS A CA 1
ATOM 1333 C C . HIS A 1 168 ? -6.161 -9.272 -11.946 1.00 89.75 168 HIS A C 1
ATOM 1335 O O . HIS A 1 168 ? -5.599 -10.210 -11.373 1.00 89.75 168 HIS A O 1
ATOM 1341 N N . PRO A 1 169 ? -5.479 -8.180 -12.346 1.00 90.50 169 PRO A N 1
ATOM 1342 C CA . PRO A 1 169 ? -4.073 -7.979 -12.015 1.00 90.50 169 PRO A CA 1
ATOM 1343 C C . PRO A 1 169 ? -3.833 -8.066 -10.503 1.00 90.50 169 PRO A C 1
ATOM 1345 O O . PRO A 1 169 ? -4.618 -7.534 -9.713 1.00 90.50 169 PRO A O 1
ATOM 1348 N N . LYS A 1 170 ? -2.723 -8.694 -10.097 1.00 96.12 170 LYS A N 1
ATOM 1349 C CA . LYS A 1 170 ? -2.308 -8.739 -8.688 1.00 96.12 170 LYS A CA 1
ATOM 1350 C C . LYS A 1 170 ? -2.159 -7.304 -8.161 1.00 96.12 170 LYS A C 1
ATOM 1352 O O . LYS A 1 170 ? -1.488 -6.498 -8.809 1.00 96.12 170 LYS A O 1
ATOM 1357 N N . PRO A 1 171 ? -2.759 -6.952 -7.010 1.00 98.19 171 PRO A N 1
ATOM 1358 C CA . PRO A 1 171 ? -2.607 -5.613 -6.463 1.00 98.19 171 PRO A CA 1
ATOM 1359 C C . PRO A 1 171 ? -1.165 -5.377 -6.039 1.00 98.19 171 PRO A C 1
ATOM 1361 O O . PRO A 1 171 ? -0.560 -6.241 -5.419 1.00 98.19 171 PRO A O 1
ATOM 1364 N N . LEU A 1 172 ? -0.631 -4.196 -6.329 1.00 98.56 172 LEU A N 1
ATOM 1365 C CA . LEU A 1 172 ? 0.724 -3.779 -5.972 1.00 98.56 172 LEU A CA 1
ATOM 1366 C C . LEU A 1 172 ? 0.700 -2.415 -5.288 1.00 98.56 172 LEU A C 1
ATOM 1368 O O . LEU A 1 172 ? -0.266 -1.654 -5.402 1.00 98.56 172 LEU A O 1
ATOM 1372 N N . ILE A 1 173 ? 1.781 -2.090 -4.586 1.00 98.44 173 ILE A N 1
ATOM 1373 C CA . ILE A 1 173 ? 1.948 -0.789 -3.941 1.00 98.44 173 ILE A CA 1
ATOM 1374 C C . ILE A 1 173 ? 2.364 0.236 -4.996 1.00 98.44 173 ILE A C 1
ATOM 1376 O O . ILE A 1 173 ? 3.343 0.039 -5.706 1.00 98.44 173 ILE A O 1
ATOM 1380 N N . LEU A 1 174 ? 1.638 1.351 -5.064 1.00 97.81 174 LEU A N 1
ATOM 1381 C CA . LEU A 1 174 ? 2.045 2.549 -5.797 1.00 97.81 174 LEU A CA 1
ATOM 1382 C C . LEU A 1 174 ? 2.227 3.676 -4.788 1.00 97.81 174 LEU A C 1
ATOM 1384 O O . LEU A 1 174 ? 1.261 4.118 -4.162 1.00 97.81 174 LEU A O 1
ATOM 1388 N N . ASP A 1 175 ? 3.467 4.115 -4.605 1.00 94.94 175 ASP A N 1
ATOM 1389 C CA . ASP A 1 175 ? 3.799 5.273 -3.786 1.00 94.94 175 ASP A CA 1
ATOM 1390 C C . ASP A 1 175 ? 4.685 6.259 -4.538 1.00 94.94 175 ASP A C 1
ATOM 1392 O O . ASP A 1 175 ? 5.002 6.067 -5.709 1.00 94.94 175 ASP A O 1
ATOM 1396 N N . SER A 1 176 ? 5.060 7.351 -3.873 1.00 91.12 176 SER A N 1
ATOM 1397 C CA . SER A 1 176 ? 5.823 8.410 -4.520 1.00 91.12 176 SER A CA 1
ATOM 1398 C C . SER A 1 176 ? 7.168 7.929 -5.058 1.00 91.12 176 SER A C 1
ATOM 1400 O O . SER A 1 176 ? 7.618 8.479 -6.046 1.00 91.12 176 SER A O 1
ATOM 1402 N N . ARG A 1 177 ? 7.823 6.932 -4.446 1.00 91.12 177 ARG A N 1
ATOM 1403 C CA . ARG A 1 177 ? 9.121 6.441 -4.936 1.00 91.12 177 ARG A CA 1
ATOM 1404 C C . ARG A 1 177 ? 8.943 5.624 -6.200 1.00 91.12 177 ARG A C 1
ATOM 1406 O O . ARG A 1 177 ? 9.639 5.884 -7.172 1.00 91.12 177 ARG A O 1
ATOM 1413 N N . VAL A 1 178 ? 7.985 4.699 -6.192 1.00 94.44 178 VAL A N 1
ATOM 1414 C CA . VAL A 1 178 ? 7.627 3.923 -7.387 1.00 94.44 178 VAL A CA 1
ATOM 1415 C C . VAL A 1 178 ? 7.206 4.864 -8.516 1.00 94.44 178 VAL A C 1
ATOM 1417 O O . VAL A 1 178 ? 7.738 4.777 -9.617 1.00 94.44 178 VAL A O 1
ATOM 1420 N N . ALA A 1 179 ? 6.314 5.816 -8.231 1.00 93.81 179 ALA A N 1
ATOM 1421 C CA . ALA A 1 179 ? 5.844 6.777 -9.220 1.00 93.81 179 ALA A CA 1
ATOM 1422 C C . ALA A 1 179 ? 6.974 7.659 -9.767 1.00 93.81 179 ALA A C 1
ATOM 1424 O O . ALA A 1 179 ?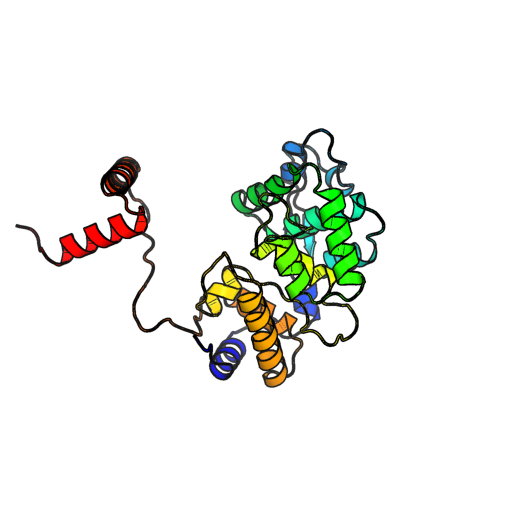 7.047 7.842 -10.976 1.00 93.81 179 ALA A O 1
ATOM 1425 N N . THR A 1 180 ? 7.882 8.153 -8.916 1.00 90.12 180 THR A N 1
ATOM 1426 C CA . THR A 1 180 ? 9.043 8.931 -9.373 1.00 90.12 180 THR A CA 1
ATOM 1427 C C . THR A 1 180 ? 9.955 8.103 -10.277 1.00 90.12 180 THR A C 1
ATOM 1429 O O . THR A 1 180 ? 10.367 8.606 -11.317 1.00 90.12 180 THR A O 1
ATOM 1432 N N . THR A 1 181 ? 10.243 6.841 -9.935 1.00 89.44 181 THR A N 1
ATOM 1433 C CA . THR A 1 181 ? 11.024 5.939 -10.804 1.00 89.44 181 THR A CA 1
ATOM 1434 C C . THR A 1 181 ? 10.359 5.775 -12.178 1.00 89.44 181 THR A C 1
ATOM 1436 O O . THR A 1 181 ? 11.039 5.753 -13.200 1.00 89.44 181 THR A O 1
ATOM 1439 N N . LEU A 1 182 ? 9.025 5.729 -12.222 1.00 90.62 182 LEU A N 1
ATOM 1440 C CA . LEU A 1 182 ? 8.251 5.654 -13.464 1.00 90.62 182 LEU A CA 1
ATOM 1441 C C . LEU A 1 182 ? 8.082 7.005 -14.184 1.00 90.62 182 LEU A C 1
ATOM 1443 O O . LEU A 1 182 ? 7.483 7.026 -15.248 1.00 90.62 182 LEU A O 1
ATOM 1447 N N . GLY A 1 183 ? 8.556 8.127 -13.629 1.00 88.81 183 GLY A N 1
ATOM 1448 C CA . GLY A 1 183 ? 8.329 9.465 -14.201 1.00 88.81 183 GLY A CA 1
ATOM 1449 C C . GLY A 1 183 ? 6.902 10.005 -14.022 1.00 88.81 183 GLY A C 1
ATOM 1450 O O . GLY A 1 183 ? 6.509 10.992 -14.641 1.00 88.81 183 GLY A O 1
ATOM 1451 N N . TRP A 1 184 ? 6.096 9.373 -13.170 1.00 91.31 184 TRP A N 1
ATOM 1452 C CA . TRP A 1 184 ? 4.697 9.730 -12.946 1.00 91.31 184 TRP A CA 1
ATOM 1453 C C . TRP A 1 184 ? 4.543 10.783 -11.843 1.00 91.31 184 TRP A C 1
ATOM 1455 O O . TRP A 1 184 ? 5.433 11.007 -11.018 1.00 91.31 184 TRP A O 1
ATOM 1465 N N . LYS A 1 185 ? 3.356 11.404 -11.761 1.00 91.94 185 LYS A N 1
ATOM 1466 C CA . LYS A 1 185 ? 3.002 12.268 -10.621 1.00 91.94 185 LYS A CA 1
ATOM 1467 C C . LYS A 1 185 ? 3.183 11.509 -9.303 1.00 91.94 185 LYS A C 1
ATOM 1469 O O . LYS A 1 185 ? 2.807 10.346 -9.191 1.00 91.94 185 LYS A O 1
ATOM 1474 N N . SER A 1 186 ? 3.707 12.177 -8.280 1.00 89.25 186 SER A N 1
ATOM 1475 C CA . SER A 1 186 ? 4.077 11.535 -7.011 1.00 89.25 186 SER A CA 1
ATOM 1476 C C . SER A 1 186 ? 2.903 11.274 -6.055 1.00 89.25 186 SER A C 1
ATOM 1478 O O . SER A 1 186 ? 3.099 10.677 -4.994 1.00 89.25 186 SER A O 1
ATOM 1480 N N . TRP A 1 187 ? 1.688 11.718 -6.398 1.00 90.25 187 TRP A N 1
ATOM 1481 C CA . TRP A 1 187 ? 0.474 11.520 -5.603 1.00 90.25 187 TRP A CA 1
ATOM 1482 C C . TRP A 1 187 ? -0.803 11.695 -6.442 1.00 90.25 187 TRP A C 1
ATOM 1484 O O . TRP A 1 187 ? -0.776 12.220 -7.552 1.00 90.25 187 TRP A O 1
ATOM 1494 N N . GLY A 1 188 ? -1.950 11.294 -5.879 1.00 91.00 188 GLY A N 1
ATOM 1495 C CA . GLY A 1 188 ? -3.265 11.612 -6.448 1.00 91.00 188 GLY A CA 1
ATOM 1496 C C . GLY A 1 188 ? -3.639 10.801 -7.691 1.00 91.00 188 GLY A C 1
ATOM 1497 O O . GLY A 1 188 ? -4.308 11.333 -8.578 1.00 91.00 188 GLY A O 1
ATOM 1498 N N . TRP A 1 189 ? -3.194 9.545 -7.787 1.00 96.94 189 TRP A N 1
ATOM 1499 C CA . TRP A 1 189 ? -3.526 8.659 -8.906 1.00 96.94 189 TRP A CA 1
ATOM 1500 C C . TRP A 1 189 ? -5.031 8.360 -8.978 1.00 96.94 189 TRP A C 1
ATOM 1502 O O . TRP A 1 189 ? -5.741 8.300 -7.970 1.00 96.94 189 TRP A O 1
ATOM 1512 N N . THR A 1 190 ? -5.535 8.215 -10.189 1.00 97.31 190 THR A N 1
ATOM 1513 C CA . THR A 1 190 ? -6.887 7.752 -10.496 1.00 97.31 190 THR A CA 1
ATOM 1514 C C . THR A 1 190 ? -6.926 6.221 -10.464 1.00 97.31 190 THR A C 1
ATOM 1516 O O . THR A 1 190 ? -5.870 5.585 -10.509 1.00 97.31 190 THR A O 1
ATOM 1519 N N . PRO A 1 191 ? -8.117 5.600 -10.412 1.00 97.81 191 PRO A N 1
ATOM 1520 C CA . PRO A 1 191 ? -8.223 4.146 -10.499 1.00 97.81 191 PRO A CA 1
ATOM 1521 C C . PRO A 1 191 ? -7.645 3.614 -11.815 1.00 97.81 191 PRO A C 1
ATOM 1523 O O . PRO A 1 191 ? -7.041 2.549 -11.836 1.00 97.81 191 PRO A O 1
ATOM 1526 N N . GLU A 1 192 ? -7.772 4.383 -12.898 1.00 97.44 192 GLU A N 1
ATOM 1527 C CA . GLU A 1 192 ? -7.233 4.007 -14.204 1.00 97.44 192 GLU A CA 1
ATOM 1528 C C . GLU A 1 192 ? -5.702 4.071 -14.240 1.00 97.44 192 GLU A C 1
ATOM 1530 O O . GLU A 1 192 ? -5.068 3.128 -14.695 1.00 97.44 192 GLU A O 1
ATOM 1535 N N . GLU A 1 193 ? -5.084 5.114 -13.678 1.00 97.31 193 GLU A N 1
ATOM 1536 C CA . GLU A 1 193 ? -3.619 5.155 -13.527 1.00 97.31 193 GLU A CA 1
ATOM 1537 C C . GLU A 1 193 ? -3.122 4.006 -12.633 1.00 97.31 193 GLU A C 1
ATOM 1539 O O . GLU A 1 193 ? -2.094 3.398 -12.919 1.00 97.31 193 GLU A O 1
ATOM 1544 N N . TYR A 1 194 ? -3.867 3.649 -11.578 1.00 98.31 194 TYR A N 1
ATOM 1545 C CA . TYR A 1 194 ? -3.530 2.480 -10.767 1.00 98.31 194 TYR A CA 1
ATOM 1546 C C . TYR A 1 194 ? -3.620 1.179 -11.578 1.00 98.31 194 TYR A C 1
ATOM 1548 O O . TYR A 1 194 ? -2.687 0.382 -11.535 1.00 98.31 194 TYR A O 1
ATOM 1556 N N . ARG A 1 195 ? -4.676 0.988 -12.384 1.00 97.75 195 ARG A N 1
ATOM 1557 C CA . ARG A 1 195 ? -4.807 -0.159 -13.301 1.00 97.75 195 ARG A CA 1
ATOM 1558 C C . ARG A 1 195 ? -3.637 -0.238 -14.279 1.00 97.75 195 ARG A C 1
ATOM 1560 O O . ARG A 1 195 ? -3.045 -1.303 -14.423 1.00 97.75 195 ARG A O 1
ATOM 1567 N N . GLN A 1 196 ? -3.291 0.882 -14.912 1.00 96.62 196 GLN A N 1
ATOM 1568 C CA . GLN A 1 196 ? -2.162 0.978 -15.839 1.00 96.62 196 GLN A CA 1
ATOM 1569 C C . GLN A 1 196 ? -0.859 0.551 -15.166 1.00 96.62 196 GLN A C 1
ATOM 1571 O O . GLN A 1 196 ? -0.110 -0.233 -15.740 1.00 96.62 196 GLN A O 1
ATOM 1576 N N . TYR A 1 197 ? -0.627 0.997 -13.929 1.00 97.81 197 TYR A N 1
ATOM 1577 C CA . TYR A 1 197 ? 0.527 0.574 -13.144 1.00 97.81 197 TYR A CA 1
ATOM 1578 C C . TYR A 1 197 ? 0.544 -0.942 -12.883 1.00 97.81 197 TYR A C 1
ATOM 1580 O O . TYR A 1 197 ? 1.582 -1.573 -13.076 1.00 97.81 197 TYR A O 1
ATOM 1588 N N . LEU A 1 198 ? -0.585 -1.548 -12.492 1.00 98.06 198 LEU A N 1
ATOM 1589 C CA . LEU A 1 198 ? -0.646 -2.996 -12.247 1.00 98.06 198 LEU A CA 1
ATOM 1590 C C . LEU A 1 198 ? -0.360 -3.808 -13.518 1.00 98.06 198 LEU A C 1
ATOM 1592 O O . LEU A 1 198 ? 0.404 -4.769 -13.468 1.00 98.06 198 LEU A O 1
ATOM 1596 N N . CYS A 1 199 ? -0.937 -3.408 -14.655 1.00 96.31 199 CYS A N 1
ATOM 1597 C CA . CYS A 1 199 ? -0.688 -4.062 -15.941 1.00 96.31 199 CYS A CA 1
ATOM 1598 C C . CYS A 1 199 ? 0.777 -3.919 -16.374 1.00 96.31 199 CYS A C 1
ATOM 1600 O O . CYS A 1 199 ? 1.397 -4.903 -16.764 1.00 96.31 199 CYS A O 1
ATOM 1602 N N . LEU A 1 200 ? 1.342 -2.714 -16.246 1.00 96.25 200 LEU A N 1
ATOM 1603 C CA . LEU A 1 200 ? 2.739 -2.430 -16.570 1.00 96.25 200 LEU A CA 1
ATOM 1604 C C . LEU A 1 200 ? 3.697 -3.288 -15.736 1.00 96.25 200 LEU A C 1
ATOM 1606 O O . LEU A 1 200 ? 4.614 -3.902 -16.274 1.00 96.25 200 LEU A O 1
ATOM 1610 N N . ALA A 1 201 ? 3.476 -3.361 -14.422 1.00 96.69 201 ALA A N 1
ATOM 1611 C CA . ALA A 1 201 ? 4.302 -4.167 -13.532 1.00 96.69 201 ALA A CA 1
ATOM 1612 C C . ALA A 1 201 ? 4.189 -5.668 -13.836 1.00 96.69 201 ALA A C 1
ATOM 1614 O O . ALA A 1 201 ? 5.200 -6.364 -13.786 1.00 96.69 201 ALA A O 1
ATOM 1615 N N . ALA A 1 202 ? 2.994 -6.159 -14.186 1.00 95.75 202 ALA A N 1
ATOM 1616 C CA . ALA A 1 202 ? 2.791 -7.547 -14.596 1.00 95.75 202 ALA A CA 1
ATOM 1617 C C . ALA A 1 202 ? 3.539 -7.881 -15.899 1.00 95.75 202 ALA A C 1
ATOM 1619 O O . ALA A 1 202 ? 4.216 -8.903 -15.967 1.00 95.75 202 ALA A O 1
ATOM 1620 N N . GLU A 1 203 ? 3.489 -6.999 -16.902 1.00 96.00 203 GLU A N 1
ATOM 1621 C CA . GLU A 1 203 ? 4.216 -7.194 -18.162 1.00 96.00 203 GLU A CA 1
ATOM 1622 C C . GLU A 1 203 ? 5.738 -7.186 -17.945 1.00 96.00 203 GLU A C 1
ATOM 1624 O O . GLU A 1 203 ? 6.458 -8.053 -18.442 1.00 96.00 203 GLU A O 1
ATOM 1629 N N . VAL A 1 204 ? 6.249 -6.251 -17.138 1.00 95.69 204 VAL A N 1
ATOM 1630 C CA . VAL A 1 204 ? 7.674 -6.210 -16.770 1.00 95.69 204 VAL A CA 1
ATOM 1631 C C . VAL A 1 204 ? 8.087 -7.476 -16.012 1.00 95.69 204 VAL A C 1
ATOM 1633 O O . VAL A 1 204 ? 9.175 -8.006 -16.245 1.00 95.69 204 VAL A O 1
ATOM 1636 N N . ALA A 1 205 ? 7.229 -7.980 -15.123 1.00 95.12 205 ALA A N 1
ATOM 1637 C CA . ALA A 1 205 ? 7.478 -9.196 -14.355 1.00 95.12 205 ALA A CA 1
ATOM 1638 C C . ALA A 1 205 ? 7.609 -10.420 -15.272 1.00 95.12 205 ALA A C 1
ATOM 1640 O O . ALA A 1 205 ? 8.577 -11.173 -15.149 1.00 95.12 205 ALA A O 1
ATOM 1641 N N . GLU A 1 206 ? 6.723 -10.547 -16.266 1.00 95.06 206 GLU A N 1
ATOM 1642 C CA . GLU A 1 206 ? 6.791 -11.587 -17.298 1.00 95.06 206 GLU A CA 1
ATOM 1643 C C . GLU A 1 206 ? 8.116 -11.524 -18.076 1.00 95.06 206 GLU A C 1
ATOM 1645 O O . GLU A 1 206 ? 8.799 -12.537 -18.239 1.00 95.06 206 GLU A O 1
ATOM 1650 N N . ARG A 1 207 ? 8.545 -10.325 -18.495 1.00 95.06 207 ARG A N 1
ATOM 1651 C CA . ARG A 1 207 ? 9.822 -10.124 -19.212 1.00 95.06 207 ARG A CA 1
ATOM 1652 C C . ARG A 1 207 ? 11.055 -10.460 -18.375 1.00 95.06 207 ARG A C 1
ATOM 1654 O O . ARG A 1 207 ? 12.098 -10.831 -18.924 1.00 95.06 207 ARG A O 1
ATOM 1661 N N . LEU A 1 208 ? 10.965 -10.285 -17.062 1.00 93.25 208 LEU A N 1
ATOM 1662 C CA . LEU A 1 208 ? 12.045 -10.567 -16.121 1.00 93.25 208 LEU A CA 1
ATOM 1663 C C . LEU A 1 208 ? 12.013 -12.003 -15.580 1.00 93.25 208 LEU A C 1
ATOM 1665 O O . LEU A 1 208 ? 13.030 -12.446 -15.049 1.00 93.25 208 LEU A O 1
ATOM 1669 N N . GLY A 1 209 ? 10.902 -12.729 -15.736 1.00 93.94 209 GLY A N 1
ATOM 1670 C CA . GLY A 1 209 ? 10.716 -14.062 -15.162 1.00 93.94 209 GLY A CA 1
ATOM 1671 C C . GLY A 1 209 ? 10.657 -14.045 -13.632 1.00 93.94 209 GLY A C 1
ATOM 1672 O O . GLY A 1 209 ? 11.229 -14.924 -12.990 1.00 93.94 209 GLY A O 1
ATOM 1673 N N . VAL A 1 210 ? 10.027 -13.019 -13.053 1.00 94.44 210 VAL A N 1
ATOM 1674 C CA . VAL A 1 210 ? 9.855 -12.833 -11.600 1.00 94.44 210 VAL A CA 1
ATOM 1675 C C . VAL A 1 210 ? 8.393 -12.541 -11.273 1.00 94.44 210 VAL A C 1
ATOM 1677 O O . VAL A 1 210 ? 7.603 -12.264 -12.170 1.00 94.44 210 VAL A O 1
ATOM 1680 N N . GLU A 1 211 ? 8.036 -12.543 -9.992 1.00 95.25 211 GLU A N 1
ATOM 1681 C CA . GLU A 1 211 ? 6.696 -12.154 -9.550 1.00 95.25 211 GLU A CA 1
ATOM 1682 C C . GLU A 1 211 ? 6.470 -10.626 -9.604 1.00 95.25 211 GLU A C 1
ATOM 1684 O O . GLU A 1 211 ? 7.406 -9.844 -9.378 1.00 95.25 211 GLU A O 1
ATOM 1689 N N . PRO A 1 212 ? 5.228 -10.147 -9.822 1.00 96.06 212 PRO A N 1
ATOM 1690 C CA . PRO A 1 212 ? 4.939 -8.717 -9.949 1.00 96.06 212 PRO A CA 1
ATOM 1691 C C . PRO A 1 212 ? 5.358 -7.857 -8.748 1.00 96.06 212 PRO A C 1
ATOM 1693 O O . PRO A 1 212 ? 5.784 -6.714 -8.932 1.00 96.06 212 PRO A O 1
ATOM 1696 N N . HIS A 1 213 ? 5.311 -8.373 -7.512 1.00 97.19 213 HIS A N 1
ATOM 1697 C CA . HIS A 1 213 ? 5.776 -7.587 -6.360 1.00 97.19 213 HIS A CA 1
ATOM 1698 C C . HIS A 1 213 ? 7.298 -7.403 -6.306 1.00 97.19 213 HIS A C 1
ATOM 1700 O O . HIS A 1 213 ? 7.789 -6.514 -5.610 1.00 97.19 213 HIS A O 1
ATOM 1706 N N . VAL A 1 214 ? 8.059 -8.203 -7.062 1.00 96.69 214 VAL A N 1
ATOM 1707 C CA . VAL A 1 214 ? 9.513 -8.059 -7.164 1.00 96.69 214 VAL A CA 1
ATOM 1708 C C . VAL A 1 214 ? 9.803 -6.820 -8.000 1.00 96.69 214 VAL A C 1
ATOM 1710 O O . VAL A 1 214 ? 10.660 -6.020 -7.632 1.00 96.69 214 VAL A O 1
ATOM 1713 N N . VAL A 1 215 ? 9.020 -6.610 -9.065 1.00 96.50 215 VAL A N 1
ATOM 1714 C CA . VAL A 1 215 ? 9.064 -5.399 -9.892 1.00 96.50 215 VAL A CA 1
ATOM 1715 C C . VAL A 1 215 ? 8.707 -4.162 -9.071 1.00 96.50 215 VAL A C 1
ATOM 1717 O O . VAL A 1 215 ? 9.477 -3.204 -9.077 1.00 96.50 215 VAL A O 1
ATOM 1720 N N . GLU A 1 216 ? 7.603 -4.183 -8.313 1.00 96.94 216 GLU A N 1
ATOM 1721 C CA . GLU A 1 216 ? 7.243 -3.079 -7.402 1.00 96.94 216 GLU A CA 1
ATOM 1722 C C . GLU A 1 216 ? 8.400 -2.732 -6.457 1.00 96.94 216 GLU A C 1
ATOM 1724 O O . GLU A 1 216 ? 8.795 -1.568 -6.349 1.00 96.94 216 GLU A O 1
ATOM 1729 N N . HIS A 1 217 ? 8.987 -3.740 -5.810 1.00 95.25 217 HIS A N 1
ATOM 1730 C CA . HIS A 1 217 ? 10.037 -3.518 -4.825 1.00 95.25 217 HIS A CA 1
ATOM 1731 C C . HIS A 1 217 ? 11.338 -3.031 -5.482 1.00 95.25 217 HIS A C 1
ATOM 1733 O O . HIS A 1 217 ? 12.042 -2.197 -4.908 1.00 95.25 217 HIS A O 1
ATOM 1739 N N . ALA A 1 218 ? 11.645 -3.493 -6.696 1.00 94.44 218 ALA A N 1
ATOM 1740 C CA . ALA A 1 218 ? 12.760 -2.994 -7.491 1.00 94.44 218 ALA A CA 1
ATOM 1741 C C . ALA A 1 218 ? 12.568 -1.515 -7.870 1.00 94.44 218 ALA A C 1
ATOM 1743 O O . ALA A 1 218 ? 13.468 -0.706 -7.638 1.00 94.44 218 ALA A O 1
ATOM 1744 N N . LEU A 1 219 ? 11.382 -1.136 -8.360 1.00 93.69 219 LEU A N 1
ATOM 1745 C CA . LEU A 1 219 ? 11.031 0.257 -8.663 1.00 93.69 219 LEU A CA 1
ATOM 1746 C C . LEU A 1 219 ? 11.113 1.149 -7.416 1.00 93.69 219 LEU A C 1
ATOM 1748 O O . LEU A 1 219 ? 11.650 2.258 -7.474 1.00 93.69 219 LEU A O 1
ATOM 1752 N N . TYR A 1 220 ? 10.635 0.652 -6.271 1.00 92.19 220 TYR A N 1
ATOM 1753 C CA . TYR A 1 220 ? 10.762 1.328 -4.980 1.00 92.19 220 TYR A CA 1
ATOM 1754 C C . TYR A 1 220 ? 12.225 1.501 -4.558 1.00 92.19 220 TYR A C 1
ATOM 1756 O O . TYR A 1 220 ? 12.583 2.552 -4.028 1.00 92.19 220 TYR A O 1
ATOM 1764 N N . ALA A 1 221 ? 13.074 0.490 -4.766 1.00 89.88 221 ALA A N 1
ATOM 1765 C CA . ALA A 1 221 ? 14.483 0.505 -4.379 1.00 89.88 221 ALA A CA 1
ATOM 1766 C C . ALA A 1 221 ? 15.348 1.405 -5.275 1.00 89.88 221 ALA A C 1
ATOM 1768 O O . ALA A 1 221 ? 16.317 1.971 -4.774 1.00 89.88 221 ALA A O 1
ATOM 1769 N N . LEU A 1 222 ? 14.963 1.592 -6.542 1.00 87.44 222 LEU A N 1
ATOM 1770 C CA . LEU A 1 222 ? 15.563 2.581 -7.442 1.00 87.44 222 LEU A CA 1
ATOM 1771 C C . LEU A 1 222 ? 15.272 4.024 -7.003 1.00 87.44 222 LEU A C 1
ATOM 1773 O O . LEU A 1 222 ? 16.071 4.900 -7.286 1.00 87.44 222 LEU A O 1
ATOM 1777 N N . ARG A 1 223 ? 14.169 4.283 -6.283 1.00 79.31 223 ARG A N 1
ATOM 1778 C CA . ARG A 1 223 ? 13.863 5.572 -5.616 1.00 79.31 223 ARG A CA 1
ATOM 1779 C C . ARG A 1 223 ? 13.911 6.821 -6.514 1.00 79.31 223 ARG A C 1
ATOM 1781 O O . ARG A 1 223 ? 14.061 7.922 -5.989 1.00 79.31 223 ARG A O 1
ATOM 1788 N N . GLY A 1 224 ? 13.747 6.677 -7.828 1.00 68.94 224 GLY A N 1
ATOM 1789 C CA . GLY A 1 224 ? 13.927 7.773 -8.782 1.00 68.94 224 GLY A CA 1
ATOM 1790 C C . GLY A 1 224 ? 15.384 8.110 -9.115 1.00 68.94 224 GLY A C 1
ATOM 1791 O O . GLY A 1 224 ? 15.611 9.076 -9.835 1.00 68.94 224 GLY A O 1
ATOM 1792 N N . ASP A 1 225 ? 16.362 7.328 -8.642 1.00 70.81 225 ASP A N 1
ATOM 1793 C CA . ASP A 1 225 ? 17.767 7.428 -9.074 1.00 70.81 225 ASP A CA 1
ATOM 1794 C C . ASP A 1 225 ? 17.905 7.120 -10.577 1.00 70.81 225 ASP A C 1
ATOM 1796 O O . ASP A 1 225 ? 18.841 7.572 -11.235 1.00 70.81 225 ASP A O 1
ATOM 1800 N N . VAL A 1 226 ? 16.944 6.366 -11.119 1.00 66.06 226 VAL A N 1
ATOM 1801 C CA . VAL A 1 226 ? 16.697 6.188 -12.550 1.00 66.06 226 VAL A CA 1
ATOM 1802 C C . VAL A 1 226 ? 15.244 6.583 -12.810 1.00 66.06 226 VAL A C 1
ATOM 1804 O O . VAL A 1 226 ? 14.341 6.004 -12.206 1.00 66.06 226 VAL A O 1
ATOM 1807 N N . VAL A 1 227 ? 15.018 7.570 -13.678 1.00 66.00 227 VAL A N 1
ATOM 1808 C CA . VAL A 1 227 ? 13.680 7.973 -14.135 1.00 66.00 227 VAL A CA 1
ATOM 1809 C C . VAL A 1 227 ? 13.468 7.375 -15.518 1.00 66.00 227 VAL A C 1
ATOM 1811 O O . VAL A 1 227 ? 14.262 7.623 -16.420 1.00 66.00 227 VAL A O 1
ATOM 1814 N N . ILE A 1 228 ? 12.445 6.533 -15.650 1.00 64.31 228 ILE A N 1
ATOM 1815 C CA . ILE A 1 228 ? 12.266 5.673 -16.826 1.00 64.31 228 ILE A CA 1
ATOM 1816 C C . ILE A 1 228 ? 11.430 6.358 -17.913 1.00 64.31 228 ILE A C 1
ATOM 1818 O O . ILE A 1 228 ? 11.689 6.160 -19.086 1.00 64.31 228 ILE A O 1
ATOM 1822 N N . ASP A 1 229 ? 10.488 7.218 -17.535 1.00 56.62 229 ASP A N 1
ATOM 1823 C CA . ASP A 1 229 ? 9.717 8.052 -18.462 1.00 56.62 229 ASP A CA 1
ATOM 1824 C C . ASP A 1 229 ? 10.088 9.506 -18.154 1.00 56.62 229 ASP A C 1
ATOM 1826 O O . ASP A 1 229 ? 9.372 10.195 -17.425 1.00 56.62 229 ASP A O 1
ATOM 1830 N N . GLU A 1 230 ? 11.278 9.965 -18.570 1.00 45.59 230 GLU A N 1
ATOM 1831 C CA . GLU A 1 230 ? 11.561 11.401 -18.464 1.00 45.59 230 GLU A CA 1
ATOM 1832 C C . GLU A 1 230 ? 10.465 12.133 -19.258 1.00 45.59 230 GLU A C 1
ATOM 1834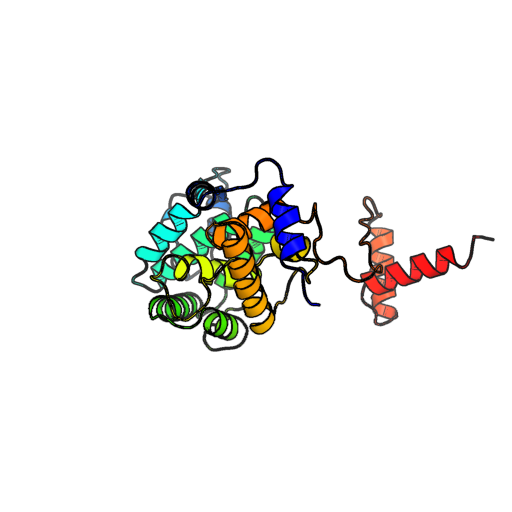 O O . GLU A 1 230 ? 10.373 11.935 -20.473 1.00 45.59 230 GLU A O 1
ATOM 1839 N N . PRO A 1 231 ? 9.618 12.970 -18.623 1.00 43.38 231 PRO A N 1
ATOM 1840 C CA . PRO A 1 231 ? 8.725 13.818 -19.393 1.00 43.38 231 PRO A CA 1
ATOM 1841 C C . PRO A 1 231 ? 9.604 14.651 -20.326 1.00 43.38 231 PRO A C 1
ATOM 1843 O O . PRO A 1 231 ? 10.616 15.185 -19.860 1.00 43.38 231 PRO A O 1
ATOM 1846 N N . GLU A 1 232 ? 9.241 14.718 -21.618 1.00 39.31 232 GLU A N 1
ATOM 1847 C CA . GLU A 1 232 ? 9.942 15.510 -22.640 1.00 39.31 232 GLU A CA 1
ATOM 1848 C C . GLU A 1 232 ? 10.558 16.761 -22.005 1.00 39.31 232 GLU A C 1
ATOM 1850 O O . GLU A 1 232 ? 9.846 17.546 -21.375 1.00 39.31 232 GLU A O 1
ATOM 1855 N N . ALA A 1 233 ? 11.889 16.863 -22.099 1.00 45.16 233 ALA A N 1
ATOM 1856 C CA . ALA A 1 233 ? 12.742 17.823 -21.405 1.00 45.16 233 ALA A CA 1
ATOM 1857 C C . ALA A 1 233 ? 12.014 19.113 -20.985 1.00 45.16 233 ALA A C 1
ATOM 1859 O O . ALA A 1 233 ? 11.772 19.988 -21.816 1.00 45.16 233 ALA A O 1
ATOM 1860 N N . GLY A 1 234 ? 11.687 19.256 -19.692 1.00 45.38 234 GLY A N 1
ATOM 1861 C CA . GLY A 1 234 ? 10.961 20.461 -19.284 1.00 45.38 234 GLY A CA 1
ATOM 1862 C C . GLY A 1 234 ? 10.887 20.858 -17.816 1.00 45.38 234 GLY A C 1
ATOM 1863 O O . GLY A 1 234 ? 10.743 22.049 -17.571 1.00 45.38 234 GLY A O 1
ATOM 1864 N N . LEU A 1 235 ? 11.012 19.970 -16.824 1.00 45.97 235 LEU A N 1
ATOM 1865 C CA . LEU A 1 235 ? 10.923 20.389 -15.412 1.00 45.97 235 LEU A CA 1
ATOM 1866 C C . LEU A 1 235 ? 11.917 19.632 -14.528 1.00 45.97 235 LEU A C 1
ATOM 1868 O O . LEU A 1 235 ? 11.599 18.628 -13.897 1.00 45.97 235 LEU A O 1
ATOM 1872 N N . ARG A 1 236 ? 13.140 20.161 -14.439 1.00 50.56 236 ARG A N 1
ATOM 1873 C CA . ARG A 1 236 ? 14.062 19.807 -13.354 1.00 50.56 236 ARG A CA 1
ATOM 1874 C C . ARG A 1 236 ? 13.579 20.498 -12.082 1.00 50.56 236 ARG A C 1
ATOM 1876 O O . ARG A 1 236 ? 13.656 21.721 -11.984 1.00 50.56 236 ARG A O 1
ATOM 1883 N N . SER A 1 237 ? 13.091 19.738 -11.103 1.00 52.91 237 SER A N 1
ATOM 1884 C CA . SER A 1 237 ? 12.829 20.293 -9.774 1.00 52.91 237 SER A CA 1
ATOM 1885 C C . SER A 1 237 ? 14.161 20.614 -9.099 1.00 52.91 237 SER A C 1
ATOM 1887 O O . SER A 1 237 ? 14.981 19.721 -8.883 1.00 52.91 237 SER A O 1
ATOM 1889 N N . ILE A 1 238 ? 14.381 21.878 -8.758 1.00 65.44 238 ILE A N 1
ATOM 1890 C CA . ILE A 1 238 ? 15.553 22.314 -8.000 1.00 65.44 238 ILE A CA 1
ATOM 1891 C C . ILE A 1 238 ? 15.127 22.490 -6.545 1.00 65.44 238 ILE A C 1
ATOM 1893 O O . ILE A 1 238 ? 14.172 23.208 -6.255 1.00 65.44 238 ILE A O 1
ATOM 1897 N N . VAL A 1 239 ? 15.844 21.848 -5.623 1.00 71.62 239 VAL A N 1
ATOM 1898 C CA . VAL A 1 239 ? 15.675 22.086 -4.186 1.00 71.62 239 VAL A CA 1
ATOM 1899 C C . VAL A 1 239 ? 16.649 23.179 -3.764 1.00 71.62 239 VAL A C 1
ATOM 1901 O O . VAL A 1 239 ? 17.863 22.981 -3.790 1.00 71.62 239 VAL A O 1
ATOM 1904 N N . VAL A 1 240 ? 16.117 24.330 -3.357 1.00 73.56 240 VAL A N 1
ATOM 1905 C CA . VAL A 1 240 ? 16.914 25.432 -2.806 1.00 73.56 240 VAL A CA 1
ATOM 1906 C C . VAL A 1 240 ? 16.920 25.312 -1.285 1.00 73.56 240 VAL A C 1
ATOM 1908 O O . VAL A 1 240 ? 15.919 25.571 -0.621 1.00 73.56 240 VAL A O 1
ATOM 1911 N N . ASN A 1 241 ? 18.051 24.884 -0.729 1.00 77.06 241 ASN A N 1
ATOM 1912 C CA . ASN A 1 241 ? 18.235 24.773 0.716 1.00 77.06 241 ASN A CA 1
ATOM 1913 C C . ASN A 1 241 ? 18.722 26.100 1.314 1.00 77.06 241 ASN A C 1
ATOM 1915 O O . ASN A 1 241 ? 19.440 26.853 0.661 1.00 77.06 241 ASN A O 1
ATOM 1919 N N . GLY A 1 242 ? 18.378 26.354 2.580 1.00 82.31 242 GLY A N 1
ATOM 1920 C CA . GLY A 1 242 ? 18.904 27.499 3.333 1.00 82.31 242 GLY A CA 1
ATOM 1921 C C . GLY A 1 242 ? 18.290 28.853 2.972 1.00 82.31 242 GLY A C 1
ATOM 1922 O O . GLY A 1 242 ? 18.907 29.881 3.236 1.00 82.31 242 GLY A O 1
ATOM 1923 N N . VAL A 1 243 ? 17.092 28.872 2.379 1.00 82.94 243 VAL A N 1
ATOM 1924 C CA . VAL A 1 243 ? 16.342 30.116 2.154 1.00 82.94 243 VAL A CA 1
ATOM 1925 C C . VAL A 1 243 ? 15.960 30.715 3.516 1.00 82.94 243 VAL A C 1
ATOM 1927 O O . VAL A 1 243 ? 15.311 30.015 4.296 1.00 82.94 243 VAL A O 1
ATOM 1930 N N . PRO A 1 244 ? 16.337 31.973 3.822 1.00 94.50 244 PRO A N 1
ATOM 1931 C CA . PRO A 1 244 ? 15.909 32.635 5.052 1.00 94.50 244 PRO A CA 1
ATOM 1932 C C . PRO A 1 244 ? 14.381 32.681 5.156 1.00 94.50 244 PRO A C 1
ATOM 1934 O O . PRO A 1 244 ? 13.689 32.911 4.158 1.00 94.50 244 PRO A O 1
ATOM 1937 N N . GLU A 1 245 ? 13.846 32.481 6.359 1.00 87.88 245 GLU A N 1
ATOM 1938 C CA . GLU A 1 245 ? 12.399 32.368 6.581 1.00 87.88 245 GLU A CA 1
ATOM 1939 C C . GLU A 1 245 ? 11.656 33.653 6.182 1.00 87.88 245 GLU A C 1
ATOM 1941 O O . GLU A 1 245 ? 10.531 33.611 5.679 1.00 87.88 245 GLU A O 1
ATOM 1946 N N . GLU A 1 246 ? 12.313 34.806 6.319 1.00 92.62 246 GLU A N 1
ATOM 1947 C CA . GLU A 1 246 ? 11.792 36.107 5.907 1.00 92.62 246 GLU A CA 1
ATOM 1948 C C . GLU A 1 246 ? 11.591 36.176 4.387 1.00 92.62 246 GLU A C 1
ATOM 1950 O O . GLU A 1 246 ? 10.555 36.650 3.913 1.00 92.62 246 GLU A O 1
ATOM 1955 N N . VAL A 1 247 ? 12.551 35.647 3.620 1.00 90.62 247 VAL A N 1
ATOM 1956 C CA . VAL A 1 247 ? 12.504 35.603 2.149 1.00 90.62 247 VAL A CA 1
ATOM 1957 C C . VAL A 1 247 ? 11.400 34.657 1.690 1.00 90.62 247 VAL A C 1
ATOM 1959 O O . VAL A 1 247 ? 10.602 35.011 0.820 1.00 90.62 247 VAL A O 1
ATOM 1962 N N . ARG A 1 248 ? 11.297 33.480 2.316 1.00 89.00 248 ARG A N 1
ATOM 1963 C CA . ARG A 1 248 ? 10.224 32.520 2.034 1.00 89.00 248 ARG A CA 1
ATOM 1964 C C . ARG A 1 248 ? 8.845 33.128 2.300 1.00 89.00 248 ARG A C 1
ATOM 1966 O O . ARG A 1 248 ? 7.987 33.103 1.420 1.00 89.00 248 ARG A O 1
ATOM 1973 N N . THR A 1 249 ? 8.657 33.729 3.474 1.00 92.38 249 THR A N 1
ATOM 1974 C CA . THR A 1 249 ? 7.387 34.354 3.881 1.00 92.38 249 THR A CA 1
ATOM 1975 C C . THR A 1 249 ? 6.976 35.471 2.919 1.00 92.38 249 THR A C 1
ATOM 1977 O O . THR A 1 249 ? 5.798 35.625 2.589 1.00 92.38 249 THR A O 1
ATOM 1980 N N . GLN A 1 250 ? 7.939 36.267 2.448 1.00 94.69 250 GLN A N 1
ATOM 1981 C CA . GLN A 1 250 ? 7.677 37.327 1.480 1.00 94.69 250 GLN A CA 1
ATOM 1982 C C . GLN A 1 250 ? 7.227 36.766 0.124 1.00 94.69 250 GLN A C 1
ATOM 1984 O O . GLN A 1 250 ? 6.252 37.265 -0.442 1.00 94.69 250 GLN A O 1
ATOM 1989 N N . LEU A 1 251 ? 7.888 35.716 -0.369 1.00 92.38 251 LEU A N 1
ATOM 1990 C CA . LEU A 1 251 ? 7.526 35.044 -1.619 1.00 92.38 251 LEU A CA 1
ATOM 1991 C C . LEU A 1 251 ? 6.137 34.390 -1.538 1.00 92.38 251 LEU A C 1
ATOM 1993 O O . LEU A 1 251 ? 5.348 34.534 -2.469 1.00 92.38 251 LEU A O 1
ATOM 1997 N N . GLU A 1 252 ? 5.785 33.760 -0.413 1.00 90.25 252 GLU A N 1
ATOM 1998 C CA . GLU A 1 252 ? 4.446 33.190 -0.182 1.00 90.25 252 GLU A CA 1
ATOM 1999 C C . GLU A 1 252 ? 3.349 34.269 -0.209 1.00 90.25 252 GLU A C 1
ATOM 2001 O O . GLU A 1 252 ? 2.314 34.100 -0.862 1.00 90.25 252 GLU A O 1
ATOM 2006 N N . ARG A 1 253 ? 3.587 35.425 0.428 1.00 93.81 253 ARG A N 1
ATOM 2007 C CA . ARG A 1 253 ? 2.652 36.564 0.380 1.00 93.81 253 ARG A CA 1
ATOM 2008 C C . ARG A 1 253 ? 2.482 37.112 -1.032 1.00 93.81 253 ARG A C 1
ATOM 2010 O O . ARG A 1 253 ? 1.365 37.444 -1.428 1.00 93.81 253 ARG A O 1
ATOM 2017 N N . GLN A 1 254 ? 3.572 37.228 -1.787 1.00 91.31 254 GLN A N 1
ATOM 2018 C CA . GLN A 1 254 ? 3.507 37.735 -3.152 1.00 91.31 254 GLN A CA 1
ATOM 2019 C C . GLN A 1 254 ? 2.835 36.743 -4.105 1.00 91.31 254 GLN A C 1
ATOM 2021 O O . GLN A 1 254 ? 2.030 37.176 -4.930 1.00 91.31 254 GLN A O 1
ATOM 2026 N N . ALA A 1 255 ? 3.065 35.438 -3.950 1.00 89.62 255 ALA A N 1
ATOM 2027 C CA . ALA A 1 255 ? 2.353 34.406 -4.699 1.00 89.62 255 ALA A CA 1
ATOM 2028 C C . ALA A 1 255 ? 0.833 34.511 -4.493 1.00 89.62 255 ALA A C 1
ATOM 2030 O O . ALA A 1 255 ? 0.077 34.586 -5.466 1.00 89.62 255 ALA A O 1
ATOM 2031 N N . ALA A 1 256 ? 0.396 34.644 -3.233 1.00 87.12 256 ALA A N 1
ATOM 2032 C CA . ALA A 1 256 ? -1.012 34.824 -2.884 1.00 87.12 256 ALA A CA 1
ATOM 2033 C C . ALA A 1 256 ? -1.611 36.110 -3.483 1.00 87.12 256 ALA A C 1
ATOM 2035 O O . ALA A 1 256 ? -2.699 36.071 -4.055 1.00 87.12 256 ALA A O 1
ATOM 2036 N N . ALA A 1 257 ? -0.888 37.235 -3.419 1.00 89.75 257 ALA A N 1
ATOM 2037 C CA . ALA A 1 257 ? -1.331 38.506 -4.001 1.00 89.75 257 ALA A CA 1
ATOM 2038 C C . ALA A 1 257 ? -1.492 38.451 -5.534 1.00 89.75 257 ALA A C 1
ATOM 2040 O O . ALA A 1 257 ? -2.301 39.189 -6.091 1.00 89.75 257 ALA A O 1
ATOM 2041 N N . HIS A 1 258 ? -0.753 37.566 -6.210 1.00 84.50 258 HIS A N 1
ATOM 2042 C CA . HIS A 1 258 ? -0.832 37.354 -7.659 1.00 84.50 258 HIS A CA 1
ATOM 2043 C C . HIS A 1 258 ? -1.743 36.181 -8.058 1.00 84.50 258 HIS A C 1
ATOM 2045 O O . HIS A 1 258 ? -1.812 35.856 -9.244 1.00 84.50 258 HIS A O 1
ATOM 2051 N N . GLY A 1 259 ? -2.421 35.537 -7.099 1.00 86.56 259 GLY A N 1
ATOM 2052 C CA . GLY A 1 259 ? -3.303 34.396 -7.357 1.00 86.56 259 GLY A CA 1
ATOM 2053 C C . GLY A 1 259 ? -2.583 33.178 -7.946 1.00 86.56 259 GLY A C 1
ATOM 2054 O O . GLY A 1 259 ? -3.172 32.457 -8.747 1.00 86.56 259 GLY A O 1
ATOM 2055 N N . ARG A 1 260 ? -1.305 32.970 -7.601 1.00 81.50 260 ARG A N 1
ATOM 2056 C CA . ARG A 1 260 ? -0.470 31.860 -8.092 1.00 81.50 260 ARG A CA 1
ATOM 2057 C C . ARG A 1 260 ? -0.086 30.915 -6.958 1.00 81.50 260 AR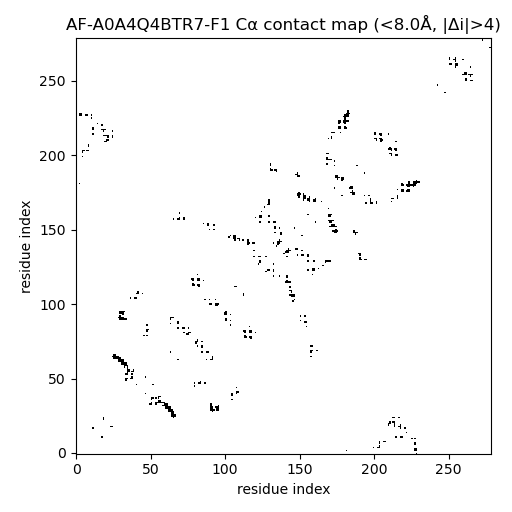G A C 1
ATOM 2059 O O . ARG A 1 260 ? -0.090 31.309 -5.792 1.00 81.50 260 ARG A O 1
ATOM 2066 N N . THR A 1 261 ? 0.269 29.677 -7.303 1.00 87.38 261 THR A N 1
ATOM 2067 C CA . THR A 1 261 ? 0.938 28.783 -6.348 1.00 87.38 261 THR A CA 1
ATOM 2068 C C . THR A 1 261 ? 2.311 29.353 -5.987 1.00 87.38 261 THR A C 1
ATOM 2070 O O . THR A 1 261 ? 2.872 30.174 -6.720 1.00 87.38 261 THR A O 1
ATOM 2073 N N . PHE A 1 262 ? 2.843 28.948 -4.835 1.00 83.56 262 PHE A N 1
ATOM 2074 C CA . PHE A 1 262 ? 4.163 29.388 -4.395 1.00 83.56 262 PHE A CA 1
ATOM 2075 C C . PHE A 1 262 ? 5.240 28.986 -5.411 1.00 83.56 262 PHE A C 1
ATOM 2077 O O . PHE A 1 262 ? 6.050 29.817 -5.816 1.00 83.56 262 PHE A O 1
ATOM 2084 N N . GLU A 1 263 ? 5.189 27.745 -5.888 1.00 80.62 263 GLU A N 1
ATOM 2085 C CA . GLU A 1 263 ? 6.117 27.174 -6.858 1.00 80.62 263 GLU A CA 1
ATOM 2086 C C . GLU A 1 263 ? 6.069 27.910 -8.207 1.00 80.62 263 GLU A C 1
ATOM 2088 O O . GLU A 1 263 ? 7.117 28.304 -8.723 1.00 80.62 263 GLU A O 1
ATOM 2093 N N . ASP A 1 264 ? 4.872 28.182 -8.742 1.00 78.31 264 ASP A N 1
ATOM 2094 C CA . ASP A 1 264 ? 4.713 28.918 -10.007 1.00 78.31 264 ASP A CA 1
ATOM 2095 C C . ASP A 1 264 ? 5.218 30.360 -9.899 1.00 78.31 264 ASP A C 1
ATOM 2097 O O . ASP A 1 264 ? 5.741 30.930 -10.862 1.00 78.31 264 ASP A O 1
ATOM 2101 N N . TYR A 1 265 ? 5.033 30.979 -8.730 1.00 88.25 265 TYR A N 1
ATOM 2102 C CA . TYR A 1 265 ? 5.502 32.336 -8.484 1.00 88.25 265 TYR A CA 1
ATOM 2103 C C . TYR A 1 265 ? 7.029 32.395 -8.389 1.00 88.25 265 TYR A C 1
ATOM 2105 O O . TYR A 1 265 ? 7.648 33.247 -9.025 1.00 88.25 265 TYR A O 1
ATOM 2113 N N . VAL A 1 266 ? 7.646 31.469 -7.650 1.00 88.75 266 VAL A N 1
ATOM 2114 C CA . VAL A 1 266 ? 9.109 31.376 -7.526 1.00 88.75 266 VAL A CA 1
ATOM 2115 C C . VAL A 1 266 ? 9.758 31.095 -8.880 1.00 88.75 266 VAL A C 1
ATOM 2117 O O . VAL A 1 266 ? 10.740 31.751 -9.225 1.00 88.75 266 VAL A O 1
ATOM 2120 N N . LEU A 1 267 ? 9.193 30.186 -9.679 1.00 83.00 267 LEU A N 1
ATOM 2121 C CA . LEU A 1 267 ? 9.701 29.897 -11.019 1.00 83.00 267 LEU A CA 1
ATOM 2122 C C . LEU A 1 267 ? 9.668 31.142 -11.914 1.00 83.00 267 LEU A C 1
ATOM 2124 O O . LEU A 1 267 ? 10.659 31.440 -12.577 1.00 83.00 267 LEU A O 1
ATOM 2128 N N . LYS A 1 268 ? 8.572 31.912 -11.880 1.00 85.56 268 LYS A N 1
ATOM 2129 C CA . LYS A 1 268 ? 8.478 33.186 -12.603 1.00 85.56 268 LYS A CA 1
ATOM 2130 C C . LYS A 1 268 ? 9.582 34.161 -12.183 1.00 85.56 268 LYS A C 1
ATOM 2132 O O . LYS A 1 268 ? 10.249 34.715 -13.047 1.00 85.56 268 LYS A O 1
ATOM 2137 N N . VAL A 1 269 ? 9.779 34.367 -10.878 1.00 87.44 269 VAL A N 1
ATOM 2138 C CA . VAL A 1 269 ? 10.800 35.300 -10.362 1.00 87.44 269 VAL A CA 1
ATOM 2139 C C . VAL A 1 269 ? 12.201 34.907 -10.839 1.00 87.44 269 VAL A C 1
ATOM 2141 O O . VAL A 1 269 ? 12.989 35.774 -11.210 1.00 87.44 269 VAL A O 1
ATOM 2144 N N . LEU A 1 270 ? 12.510 33.608 -10.856 1.00 84.06 270 LEU A N 1
ATOM 2145 C CA . LEU A 1 270 ? 13.792 33.103 -11.347 1.00 84.06 270 LEU A CA 1
ATOM 2146 C C . LEU A 1 270 ? 13.961 33.331 -12.855 1.00 84.06 270 LEU A C 1
ATOM 2148 O O . LEU A 1 270 ? 15.038 33.742 -13.275 1.00 84.06 270 LEU A O 1
ATOM 2152 N N . ILE A 1 271 ? 12.908 33.120 -13.651 1.00 79.62 271 ILE A N 1
ATOM 2153 C CA . ILE A 1 271 ? 12.920 33.390 -15.098 1.00 79.62 271 ILE A CA 1
ATOM 2154 C C . ILE A 1 271 ? 13.140 34.887 -15.361 1.00 79.62 271 ILE A C 1
ATOM 2156 O O . ILE A 1 271 ? 14.080 35.243 -16.073 1.00 79.62 271 ILE A O 1
ATOM 2160 N N . ASP A 1 272 ? 12.361 35.760 -14.714 1.00 83.44 272 ASP A N 1
ATOM 2161 C CA . ASP A 1 272 ? 12.469 37.220 -14.858 1.00 83.44 272 ASP A CA 1
ATOM 2162 C C . ASP A 1 272 ? 13.896 37.709 -14.515 1.00 83.44 272 ASP A C 1
ATOM 2164 O O . ASP A 1 272 ? 14.458 38.561 -15.206 1.00 83.44 272 ASP A O 1
ATOM 2168 N N . ALA A 1 273 ? 14.520 37.128 -13.481 1.00 80.06 273 ALA A N 1
ATOM 2169 C CA . ALA A 1 273 ? 15.894 37.437 -13.079 1.00 80.06 273 ALA A CA 1
ATOM 2170 C C . ALA A 1 273 ? 16.959 36.947 -14.081 1.00 80.06 273 ALA A C 1
ATOM 2172 O O . ALA A 1 273 ? 18.032 37.541 -14.173 1.00 80.06 273 ALA A O 1
ATOM 2173 N N . THR A 1 274 ? 16.689 35.875 -14.834 1.00 75.69 274 THR A N 1
ATOM 2174 C CA . THR A 1 274 ? 17.599 35.384 -15.885 1.00 75.69 274 THR A CA 1
ATOM 2175 C C . THR A 1 274 ? 17.482 36.157 -17.198 1.00 75.69 274 THR A C 1
ATOM 2177 O O . THR A 1 274 ? 18.462 36.255 -17.935 1.00 75.69 274 THR A O 1
ATOM 2180 N N . GLU A 1 275 ? 16.317 36.743 -17.478 1.00 74.38 275 GLU A N 1
ATOM 2181 C CA . GLU A 1 275 ? 16.061 37.531 -18.692 1.00 74.38 275 GLU A CA 1
ATOM 2182 C C . GLU A 1 275 ? 16.471 39.007 -18.552 1.00 74.38 275 GLU A C 1
ATOM 2184 O O . GLU A 1 275 ? 16.648 39.706 -19.552 1.00 74.38 275 GLU A O 1
ATOM 2189 N N . GLN A 1 276 ? 16.687 39.481 -17.323 1.00 62.38 276 GLN A N 1
ATOM 2190 C CA . GLN A 1 276 ? 17.242 40.802 -17.032 1.00 62.38 276 GLN A CA 1
ATOM 2191 C C . GLN A 1 276 ? 18.527 40.671 -16.202 1.00 62.38 276 GLN A C 1
ATOM 2193 O O . GLN A 1 276 ? 18.471 40.777 -14.976 1.00 62.38 276 GLN A O 1
ATOM 2198 N N . PRO A 1 277 ? 19.705 40.464 -16.826 1.00 46.84 277 PRO A N 1
ATOM 2199 C CA . PRO A 1 277 ? 20.958 40.535 -16.089 1.00 46.84 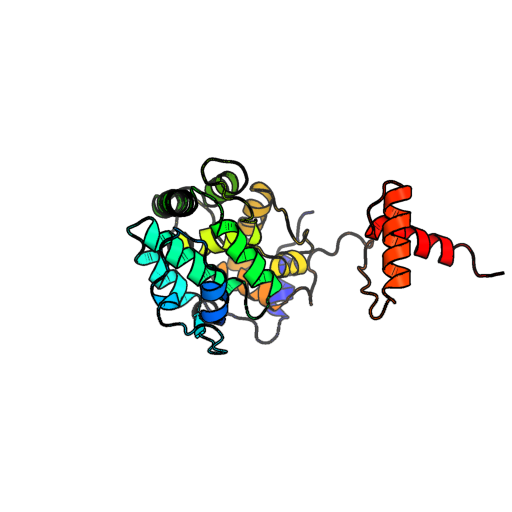277 PRO A CA 1
ATOM 2200 C C . PRO A 1 277 ? 21.098 41.941 -15.490 1.00 46.84 277 PRO A C 1
ATOM 2202 O O . PRO A 1 277 ? 20.936 42.942 -16.190 1.00 46.84 277 PRO A O 1
ATOM 2205 N N . SER A 1 278 ? 21.343 41.985 -14.181 1.00 54.31 278 SER A N 1
ATOM 2206 C CA . SER A 1 278 ? 21.383 43.171 -13.322 1.00 54.31 278 SER A CA 1
ATOM 2207 C C . SER A 1 278 ? 21.984 44.418 -13.991 1.00 54.31 278 SER A C 1
ATOM 2209 O O . SER A 1 278 ? 23.083 44.360 -14.545 1.00 54.31 278 SER A O 1
ATOM 2211 N N . ARG A 1 279 ? 21.285 45.558 -13.879 1.00 41.31 279 ARG A N 1
ATOM 2212 C CA . ARG A 1 279 ? 21.911 46.890 -13.925 1.00 41.31 279 ARG A CA 1
ATOM 2213 C C . ARG A 1 279 ? 22.589 47.202 -12.598 1.00 41.31 279 ARG A C 1
ATOM 2215 O O . ARG A 1 279 ? 22.036 46.777 -11.559 1.00 41.31 279 ARG A O 1
#

pLDDT: mean 87.45, std 12.65, range [39.31, 98.69]